Protein AF-A0A662QXD2-F1 (afdb_monomer_lite)

Foldseek 3Di:
DDPPPPPPPDPVVDQPPVSVVVLVVVLVVLLVVLVVVLVVLLVPDDQDDAAWPQLPCPCLQQAQDGDDDDGDPLCVVLVLVVLCVVCVVLSVVLNVLNVVLVVLVVLLVVLVVVLVVLVVLLVVQVVCVVVVHDRPDDNVVSVVSNVVSVVVSVVSVVVSVVSSVVSVVSCVVSVVSSVSSVVSSVVSNVVSVVRNLVSLVSSLVSSCVVLVVQLVVLVVVLVVCVVVVDPCNVSSVSSNVSSVVSNVVSVVVSCVSNPPVVVVVVVVVVLCVDVVSVVCCVVVVVVVVCCVVVVVVVCCCVPVVPLLVLCVVLVVVCAHSPPRHHHDPPDQADPPPRDGQWDQDPPPRDTAGPSDQARPVPRHD

Sequence (365 aa):
MVEKDTYTEISEKRTSKLGYLILAALFVFLFVIGQTVFSDIKEIPDRPDSPSFCLYLEDIESMTYKRSCSFNEMDKKYGLDVIYLNIEHDIDRIIGLNRVINNKEQLVDLNEYKISGLLGEYDVSLQEVIADEEPLLDKSEIKSRIGSLESSNDVLSSEIGQMISERDLLIQKIRPDLDRLEVLYDEARDDYKTQIAYYNVKVFVLKLLFVLPFFGVFLFLYLKYKKKDSPYTIIITSIFFASTILFLQVVLVFLYEILPMEWFAEIFRVLMSVSILKYLVYYGSVVVVIVLLGGIVYYIQKKVYDPKRVAYRYLKDNKCPNCGFNLELAEVYCAKCGRQVKTKCLKCKNLKYVDLAYCPFCGKK

Structure (mmCIF, N/CA/C/O backbone):
data_AF-A0A662QXD2-F1
#
_entry.id   AF-A0A662QXD2-F1
#
loop_
_atom_site.group_PDB
_atom_site.id
_atom_site.type_symbol
_atom_site.label_atom_id
_atom_site.label_alt_id
_atom_site.label_comp_id
_atom_site.label_asym_id
_atom_site.label_entity_id
_atom_site.label_seq_id
_atom_site.pdbx_PDB_ins_code
_atom_site.Cartn_x
_atom_site.Cartn_y
_atom_site.Cartn_z
_atom_site.occupancy
_atom_site.B_iso_or_equiv
_atom_site.auth_seq_id
_atom_site.auth_comp_id
_atom_site.auth_asym_id
_atom_site.auth_atom_id
_atom_site.pdbx_PDB_model_num
ATOM 1 N N . MET A 1 1 ? 59.213 33.667 -41.584 1.00 35.84 1 MET A N 1
ATOM 2 C CA . MET A 1 1 ? 57.877 33.850 -40.988 1.00 35.84 1 MET A CA 1
ATOM 3 C C . MET A 1 1 ? 56.903 33.112 -41.881 1.00 35.84 1 MET A C 1
ATOM 5 O O . MET A 1 1 ? 56.626 33.581 -42.971 1.00 35.84 1 MET A O 1
ATOM 9 N N . VAL A 1 2 ? 56.542 31.890 -41.497 1.00 35.25 2 VAL A N 1
ATOM 10 C CA . VAL A 1 2 ? 55.579 31.059 -42.226 1.00 35.25 2 VAL A CA 1
ATOM 11 C C . VAL A 1 2 ? 54.446 30.832 -41.247 1.00 35.25 2 VAL A C 1
ATOM 13 O O . VAL A 1 2 ? 54.612 30.139 -40.242 1.00 35.25 2 VAL A O 1
ATOM 16 N N . GLU A 1 3 ? 53.356 31.537 -41.506 1.00 42.38 3 GLU A N 1
ATOM 17 C CA . GLU A 1 3 ? 52.071 31.401 -40.845 1.00 42.38 3 GLU A CA 1
ATOM 18 C C . GLU A 1 3 ? 51.625 29.946 -41.022 1.00 42.38 3 GLU A C 1
ATOM 20 O O . GLU A 1 3 ? 51.393 29.471 -42.132 1.00 42.38 3 GLU A O 1
ATOM 25 N N . LYS A 1 4 ? 51.663 29.173 -39.932 1.00 37.72 4 LYS A N 1
ATOM 26 C CA . LYS A 1 4 ? 51.124 27.817 -39.923 1.00 37.72 4 LYS A CA 1
ATOM 27 C C . LYS A 1 4 ? 49.634 27.950 -39.690 1.00 37.72 4 LYS A C 1
ATOM 29 O O . LYS A 1 4 ? 49.210 28.106 -38.547 1.00 37.72 4 LYS A O 1
ATOM 34 N N . ASP A 1 5 ? 48.893 27.860 -40.785 1.00 37.88 5 ASP A N 1
ATOM 35 C CA . ASP A 1 5 ? 47.457 27.631 -40.809 1.00 37.88 5 ASP A CA 1
ATOM 36 C C . ASP A 1 5 ? 47.087 26.548 -39.791 1.00 37.88 5 ASP A C 1
ATOM 38 O O . ASP A 1 5 ? 47.361 25.352 -39.953 1.00 37.88 5 ASP A O 1
ATOM 42 N N . THR A 1 6 ? 46.477 26.983 -38.695 1.00 34.31 6 THR A N 1
ATOM 43 C CA . THR A 1 6 ? 45.745 26.135 -37.769 1.00 34.31 6 THR A CA 1
ATOM 44 C C . THR A 1 6 ? 44.494 25.662 -38.494 1.00 34.31 6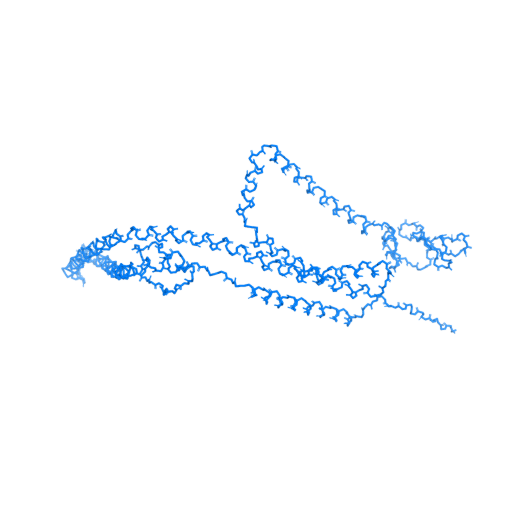 THR A C 1
ATOM 46 O O . THR A 1 6 ? 43.423 26.256 -38.386 1.00 34.31 6 THR A O 1
ATOM 49 N N . TYR A 1 7 ? 44.629 24.561 -39.234 1.00 38.22 7 TYR A N 1
ATOM 50 C CA . TYR A 1 7 ? 43.500 23.747 -39.662 1.00 38.22 7 TYR A CA 1
ATOM 51 C C . TYR A 1 7 ? 42.756 23.293 -38.405 1.00 38.22 7 TYR A C 1
ATOM 53 O O . TYR A 1 7 ? 43.076 22.289 -37.768 1.00 38.22 7 TYR A O 1
ATOM 61 N N . THR A 1 8 ? 41.769 24.089 -38.015 1.00 36.09 8 THR A N 1
ATOM 62 C CA . THR A 1 8 ? 40.698 23.682 -37.127 1.00 36.09 8 THR A CA 1
ATOM 63 C C . THR A 1 8 ? 39.887 22.662 -37.913 1.00 36.09 8 THR A C 1
ATOM 65 O O . THR A 1 8 ? 38.920 22.992 -38.591 1.00 36.09 8 THR A O 1
ATOM 68 N N . GLU A 1 9 ? 40.319 21.398 -37.870 1.00 38.44 9 GLU A N 1
ATOM 69 C CA . GLU A 1 9 ? 39.455 20.264 -38.187 1.00 38.44 9 GLU A CA 1
ATOM 70 C C . GLU A 1 9 ? 38.277 20.313 -37.213 1.00 38.44 9 GLU A C 1
ATOM 72 O O . GLU A 1 9 ? 38.320 19.809 -36.090 1.00 38.44 9 GLU A O 1
ATOM 77 N N . ILE A 1 10 ? 37.270 21.066 -37.641 1.00 40.44 10 ILE A N 1
ATOM 78 C CA . ILE A 1 10 ? 35.848 20.861 -37.464 1.00 40.44 10 ILE A CA 1
ATOM 79 C C . ILE A 1 10 ? 35.553 20.001 -36.232 1.00 40.44 10 ILE A C 1
ATOM 81 O O . ILE A 1 10 ? 35.418 18.776 -36.276 1.00 40.44 10 ILE A O 1
ATOM 85 N N . SER A 1 11 ? 35.378 20.686 -35.105 1.00 39.62 11 SER A N 1
ATOM 86 C CA . SER A 1 11 ? 34.796 20.144 -33.881 1.00 39.62 11 SER A CA 1
ATOM 87 C C . SER A 1 11 ? 33.296 19.814 -34.036 1.00 39.62 11 SER A C 1
ATOM 89 O O . SER A 1 11 ? 32.554 19.852 -33.057 1.00 39.62 11 SER A O 1
ATOM 91 N N . GLU A 1 12 ? 32.843 19.409 -35.234 1.00 44.47 12 GLU A N 1
ATOM 92 C CA . GLU A 1 12 ? 31.441 19.108 -35.595 1.00 44.47 12 GLU A CA 1
ATOM 93 C C . GLU A 1 12 ? 30.810 18.006 -34.740 1.00 44.47 12 GLU A C 1
ATOM 95 O O . GLU A 1 12 ? 29.598 17.822 -34.739 1.00 44.47 12 GLU A O 1
ATOM 100 N N . LYS A 1 13 ? 31.618 17.254 -33.988 1.00 46.88 13 LYS A N 1
ATOM 101 C CA . LYS A 1 13 ? 31.134 16.182 -33.111 1.00 46.88 13 LYS A CA 1
ATOM 102 C C . LYS A 1 13 ? 30.891 16.603 -31.666 1.00 46.88 13 LYS A C 1
ATOM 104 O O . LYS A 1 13 ? 30.445 15.767 -30.880 1.00 46.88 13 LYS A O 1
ATOM 109 N N . ARG A 1 14 ? 31.177 17.850 -31.274 1.00 51.78 14 ARG A N 1
ATOM 110 C CA . ARG A 1 14 ? 30.773 18.351 -29.954 1.00 51.78 14 ARG A CA 1
ATOM 111 C C . ARG A 1 14 ? 29.525 19.200 -30.109 1.00 51.78 14 ARG A C 1
ATOM 113 O O . ARG A 1 14 ? 29.609 20.385 -30.405 1.00 51.78 14 ARG A O 1
ATOM 120 N N . THR A 1 15 ? 28.376 18.585 -29.837 1.00 61.03 15 THR A N 1
ATOM 121 C CA . THR A 1 15 ? 27.142 19.302 -29.510 1.00 61.03 15 THR A CA 1
ATOM 122 C C . THR A 1 15 ? 27.497 20.436 -28.546 1.00 61.03 15 THR A C 1
ATOM 124 O O . THR A 1 15 ? 28.161 20.202 -27.529 1.00 61.03 15 THR A O 1
ATOM 127 N N . SER A 1 16 ? 27.144 21.674 -28.893 1.00 78.31 16 SER A N 1
ATOM 128 C CA . SER A 1 16 ? 27.436 22.829 -28.044 1.00 78.31 16 SER A CA 1
ATOM 129 C C . SER A 1 16 ? 26.792 22.636 -26.664 1.00 78.31 16 SER A C 1
ATOM 131 O O . SER A 1 16 ? 25.814 21.897 -26.527 1.00 78.31 16 SER A O 1
ATOM 133 N N . LYS A 1 17 ? 27.311 23.298 -25.618 1.00 79.19 17 LYS A N 1
ATOM 134 C CA . LYS A 1 17 ? 26.682 23.258 -24.280 1.00 79.19 17 LYS A CA 1
ATOM 135 C C . LYS A 1 17 ? 25.188 23.619 -24.354 1.00 79.19 17 LYS A C 1
ATOM 137 O O . LYS A 1 17 ? 24.372 22.997 -23.685 1.00 79.19 17 LYS A O 1
ATOM 142 N N . LEU A 1 18 ? 24.845 24.557 -25.239 1.00 80.38 18 LEU A N 1
ATOM 143 C CA . LEU A 1 18 ? 23.474 24.954 -25.549 1.00 80.38 18 LEU A CA 1
ATOM 144 C C . LEU A 1 18 ? 22.658 23.811 -26.182 1.00 80.38 18 LEU A C 1
ATOM 146 O O . LEU A 1 18 ? 21.525 23.578 -25.779 1.00 80.38 18 LEU A O 1
ATOM 150 N N . GLY A 1 19 ? 23.239 23.037 -27.103 1.00 77.88 19 GLY A N 1
ATOM 151 C CA . GLY A 1 19 ? 22.584 21.862 -27.684 1.00 77.88 19 GLY A CA 1
ATOM 152 C C . GLY A 1 19 ? 22.279 20.759 -26.662 1.00 77.88 19 GLY A C 1
ATOM 153 O O . GLY A 1 19 ? 21.208 20.161 -26.718 1.00 77.88 19 GLY A O 1
ATOM 154 N N . TYR A 1 20 ? 23.165 20.524 -25.687 1.00 78.81 20 TYR A N 1
ATOM 155 C CA . TYR A 1 20 ? 22.873 19.599 -24.582 1.00 78.81 20 TYR A CA 1
ATOM 156 C C . TYR A 1 20 ? 21.746 20.105 -23.672 1.00 78.81 20 TYR A C 1
ATOM 158 O O . TYR A 1 20 ? 20.905 19.306 -23.266 1.00 78.81 20 TYR A O 1
ATOM 166 N N . LEU A 1 21 ? 21.694 21.412 -23.387 1.00 83.81 21 LEU A N 1
ATOM 167 C CA . LEU A 1 21 ? 20.604 22.011 -22.609 1.00 83.81 21 LEU A CA 1
ATOM 168 C C . LEU A 1 21 ? 19.252 21.871 -23.318 1.00 83.81 21 LEU A C 1
ATOM 170 O O . LEU A 1 21 ? 18.276 21.477 -22.687 1.00 83.81 21 LEU A O 1
ATOM 174 N N . ILE A 1 22 ? 19.200 22.121 -24.629 1.00 84.62 22 ILE A N 1
ATOM 175 C CA . ILE A 1 22 ? 17.969 21.964 -25.419 1.00 84.62 22 ILE A CA 1
ATOM 176 C C . ILE A 1 22 ? 17.520 20.495 -25.451 1.00 84.62 22 ILE A C 1
ATOM 178 O O . ILE A 1 22 ? 16.336 20.215 -25.278 1.00 84.62 22 ILE A O 1
ATOM 182 N N . LEU A 1 23 ? 18.445 19.542 -25.616 1.00 82.19 23 LEU A N 1
ATOM 183 C CA . LEU A 1 23 ? 18.117 18.110 -25.574 1.00 82.19 23 LEU A CA 1
ATOM 184 C C . LEU A 1 23 ? 17.601 17.669 -24.197 1.00 82.19 23 LEU A C 1
ATOM 186 O O . LEU A 1 23 ? 16.672 16.866 -24.128 1.00 82.19 23 LEU A O 1
ATOM 190 N N . ALA A 1 24 ? 18.173 18.198 -23.113 1.00 82.69 24 ALA A N 1
ATOM 191 C CA . ALA A 1 24 ? 17.690 17.938 -21.761 1.00 82.69 24 ALA A CA 1
ATOM 192 C C . ALA A 1 24 ? 16.289 18.534 -21.537 1.00 82.69 24 ALA A C 1
ATOM 194 O O . ALA A 1 24 ? 15.417 17.850 -21.010 1.00 82.69 24 ALA A O 1
ATOM 195 N N . ALA A 1 25 ? 16.042 19.764 -21.999 1.00 87.25 25 ALA A N 1
ATOM 196 C CA . ALA A 1 25 ? 14.723 20.391 -21.926 1.00 87.25 25 ALA A CA 1
ATOM 197 C C . ALA A 1 25 ? 13.668 19.600 -22.718 1.00 87.25 25 ALA A C 1
ATOM 199 O O . ALA A 1 25 ? 12.580 19.351 -22.205 1.00 87.25 25 ALA A O 1
ATOM 200 N N . LEU A 1 26 ? 14.007 19.129 -23.925 1.00 85.94 26 LEU A N 1
ATOM 201 C CA . LEU A 1 26 ? 13.136 18.266 -24.729 1.00 85.94 26 LEU A CA 1
ATOM 202 C C . LEU A 1 26 ? 12.819 16.948 -24.008 1.00 85.94 26 LEU A C 1
ATOM 204 O O . LEU A 1 26 ? 11.671 16.511 -24.009 1.00 85.94 26 LEU A O 1
ATOM 208 N N . PHE A 1 27 ? 13.819 16.324 -23.380 1.00 83.94 27 PHE A N 1
ATOM 209 C CA . PHE A 1 27 ? 13.624 15.111 -22.586 1.00 83.94 27 PHE A CA 1
ATOM 210 C C . PHE A 1 27 ? 12.642 15.345 -21.431 1.00 83.94 27 PHE A C 1
ATOM 212 O O . PHE A 1 27 ? 11.687 14.585 -21.283 1.00 83.94 27 PHE A O 1
ATOM 219 N N . VAL A 1 28 ? 12.845 16.409 -20.645 1.00 85.56 28 VAL A N 1
ATOM 220 C CA . VAL A 1 28 ? 11.967 16.756 -19.515 1.00 85.56 28 VAL A CA 1
ATOM 221 C C . VAL A 1 28 ? 10.550 17.044 -20.001 1.00 85.56 28 VAL A C 1
ATOM 223 O O . VAL A 1 28 ? 9.595 16.532 -19.429 1.00 85.56 28 VAL A O 1
ATOM 226 N N . PHE A 1 29 ? 10.408 17.801 -21.087 1.00 89.31 29 PHE A N 1
ATOM 227 C CA . PHE A 1 29 ? 9.113 18.119 -21.678 1.00 89.31 29 PHE A CA 1
ATOM 228 C C . PHE A 1 29 ? 8.345 16.862 -22.114 1.00 89.31 29 PHE A C 1
ATOM 230 O O . PHE A 1 29 ? 7.190 16.685 -21.733 1.00 89.31 29 PHE A O 1
ATOM 237 N N . LEU A 1 30 ? 8.997 15.953 -22.852 1.00 85.12 30 LEU A N 1
ATOM 238 C CA . LEU A 1 30 ? 8.395 14.680 -23.265 1.00 85.12 30 LEU A CA 1
ATOM 239 C C . LEU A 1 30 ? 8.019 13.807 -22.065 1.00 85.12 30 LEU A C 1
ATOM 241 O O . LEU A 1 30 ? 6.987 13.141 -22.089 1.00 85.12 30 LEU A O 1
ATOM 245 N N . PHE A 1 31 ? 8.844 13.816 -21.017 1.00 84.56 31 PHE A N 1
ATOM 246 C CA . PHE A 1 31 ? 8.567 13.068 -19.799 1.00 84.56 31 PHE A CA 1
ATOM 247 C C . PHE A 1 31 ? 7.337 13.612 -19.062 1.00 84.56 31 PHE A C 1
ATOM 249 O O . PHE A 1 31 ? 6.447 12.832 -18.732 1.00 84.56 31 PHE A O 1
ATOM 256 N N . VAL A 1 32 ? 7.256 14.932 -18.853 1.00 87.69 32 VAL A N 1
ATOM 257 C CA . VAL A 1 32 ? 6.129 15.590 -18.166 1.00 87.69 32 VAL A CA 1
ATOM 258 C C . VAL A 1 32 ? 4.822 15.366 -18.920 1.00 87.69 32 VAL A C 1
ATOM 260 O O . VAL A 1 32 ? 3.853 14.918 -18.317 1.00 87.69 32 VAL A O 1
ATOM 263 N N . ILE A 1 33 ? 4.808 15.584 -20.240 1.00 89.75 33 ILE A N 1
ATOM 264 C CA . ILE A 1 33 ? 3.617 15.319 -21.062 1.00 89.75 33 ILE A CA 1
ATOM 265 C C . ILE A 1 33 ? 3.223 13.845 -20.992 1.00 89.75 33 ILE A C 1
ATOM 267 O O . ILE A 1 33 ? 2.041 13.535 -20.869 1.00 89.75 33 ILE A O 1
ATOM 271 N N . GLY A 1 34 ? 4.202 12.936 -21.030 1.00 87.25 34 GLY A N 1
ATOM 272 C CA . GLY A 1 34 ? 3.951 11.508 -20.857 1.00 87.25 34 GLY A CA 1
ATOM 273 C C . GLY A 1 34 ? 3.233 11.196 -19.541 1.00 87.25 34 GLY A C 1
ATOM 274 O O . GLY A 1 34 ? 2.280 10.422 -19.546 1.00 87.25 34 GLY A O 1
ATOM 275 N N . GLN A 1 35 ? 3.630 11.836 -18.434 1.00 89.00 35 GLN A N 1
ATOM 276 C CA . GLN A 1 35 ? 2.950 11.659 -17.145 1.00 89.00 35 GLN A CA 1
ATOM 277 C C . GLN A 1 35 ? 1.516 12.191 -17.162 1.00 89.00 35 GLN A C 1
ATOM 279 O O . GLN A 1 35 ? 0.622 11.500 -16.680 1.00 89.00 35 GLN A O 1
ATOM 284 N N . THR A 1 36 ? 1.286 13.379 -17.729 1.00 91.00 36 THR A N 1
ATOM 285 C CA . THR A 1 36 ? -0.062 13.960 -17.834 1.00 91.00 36 THR A CA 1
ATOM 286 C C . THR A 1 36 ? -0.988 13.032 -18.612 1.00 91.00 36 THR A C 1
ATOM 288 O O . THR A 1 36 ? -2.020 12.625 -18.093 1.00 91.00 36 THR A O 1
ATOM 291 N N . VAL A 1 37 ? -0.554 12.567 -19.788 1.00 90.25 37 VAL A N 1
ATOM 292 C CA . VAL A 1 37 ? -1.344 11.637 -20.607 1.00 90.25 37 VAL A CA 1
ATOM 293 C C . VAL A 1 37 ? -1.635 10.330 -19.863 1.00 90.25 37 VAL A C 1
ATOM 295 O O . VAL A 1 37 ? -2.719 9.773 -19.994 1.00 90.25 37 VAL A O 1
ATOM 298 N N . PHE A 1 38 ? -0.701 9.815 -19.057 1.00 90.50 38 PHE A N 1
ATOM 299 C CA . PHE A 1 38 ? -0.957 8.608 -18.261 1.00 90.50 38 PHE A CA 1
ATOM 300 C C . PHE A 1 38 ? -1.946 8.821 -17.117 1.00 90.50 38 PHE A C 1
ATOM 302 O O . PHE A 1 38 ? -2.606 7.850 -16.732 1.00 90.50 38 PHE A O 1
ATOM 309 N N . SER A 1 39 ? -2.024 10.037 -16.572 1.00 89.69 39 SER A N 1
ATOM 310 C CA . SER A 1 39 ? -3.055 10.418 -15.607 1.00 89.69 39 SER A CA 1
ATOM 311 C C . SER A 1 39 ? -4.416 10.435 -16.291 1.00 89.69 39 SER A C 1
ATOM 313 O O . SER A 1 39 ? -5.315 9.724 -15.856 1.00 89.69 39 SER A O 1
ATOM 315 N N . ASP A 1 40 ? -4.516 11.115 -17.433 1.00 90.56 40 ASP A N 1
ATOM 316 C CA . ASP A 1 40 ? -5.763 11.227 -18.194 1.00 90.56 40 ASP A CA 1
ATOM 317 C C . ASP A 1 40 ? -6.264 9.844 -18.645 1.00 90.56 40 ASP A C 1
ATOM 319 O O . ASP A 1 40 ? -7.435 9.510 -18.505 1.00 90.56 40 ASP A O 1
ATOM 323 N N . ILE A 1 41 ? -5.360 8.971 -19.111 1.00 90.12 41 ILE A N 1
ATOM 324 C CA . ILE A 1 41 ? -5.697 7.594 -19.508 1.00 90.12 41 ILE A CA 1
ATOM 325 C C . ILE A 1 41 ? -6.259 6.775 -18.336 1.00 90.12 41 ILE A C 1
ATOM 327 O O . ILE A 1 41 ? -7.076 5.877 -18.552 1.00 90.12 41 ILE A O 1
ATOM 331 N N . LYS A 1 42 ? -5.820 7.048 -17.101 1.00 88.31 42 LYS A N 1
ATOM 332 C CA . LYS A 1 42 ? -6.312 6.351 -15.905 1.00 88.31 42 LYS A CA 1
ATOM 333 C C . LYS A 1 42 ? -7.763 6.730 -15.586 1.00 88.31 42 LYS A C 1
ATOM 335 O O . LYS A 1 42 ? -8.472 5.907 -15.017 1.00 88.31 42 LYS A O 1
ATOM 340 N N . GLU A 1 43 ? -8.194 7.924 -15.974 1.00 90.25 43 GLU A N 1
ATOM 341 C CA . GLU A 1 43 ? -9.550 8.431 -15.736 1.00 90.25 43 GLU A CA 1
ATOM 342 C C . GLU A 1 43 ? -10.567 7.981 -16.798 1.00 90.25 43 GLU A C 1
ATOM 344 O O . GLU A 1 43 ? -11.762 8.138 -16.589 1.00 90.25 43 GLU A O 1
ATOM 349 N N . ILE A 1 44 ? -10.123 7.403 -17.923 1.00 89.75 44 ILE A N 1
ATOM 350 C CA . ILE A 1 44 ? -11.022 6.967 -19.007 1.00 89.75 44 ILE A CA 1
ATOM 351 C C . ILE A 1 44 ? -11.975 5.838 -18.572 1.00 89.75 44 ILE A C 1
ATOM 353 O O . ILE A 1 44 ? -13.175 5.966 -18.806 1.00 89.75 44 ILE A O 1
ATOM 357 N N . PRO A 1 45 ? -11.499 4.697 -18.033 1.00 89.62 45 PRO A N 1
ATOM 358 C CA . PRO A 1 45 ? -12.404 3.698 -17.482 1.00 89.62 45 PRO A CA 1
ATOM 359 C C . PRO A 1 45 ? -12.916 4.138 -16.108 1.00 89.62 45 PRO A C 1
ATOM 361 O O . PRO A 1 45 ? -12.138 4.622 -15.286 1.00 89.62 45 PRO A O 1
ATOM 364 N N . ASP A 1 46 ? -14.191 3.873 -15.828 1.00 90.44 46 ASP A N 1
ATOM 365 C CA . ASP A 1 46 ? -14.747 4.075 -14.492 1.00 90.44 46 ASP A CA 1
ATOM 366 C C . ASP A 1 46 ? -14.021 3.180 -13.484 1.00 90.44 46 ASP A C 1
ATOM 368 O O . ASP A 1 46 ? -13.834 1.972 -13.692 1.00 90.44 46 ASP A O 1
ATOM 372 N N . ARG A 1 47 ? -13.569 3.794 -12.392 1.00 89.69 47 ARG A N 1
ATOM 373 C CA . ARG A 1 47 ? -12.938 3.075 -11.291 1.00 89.69 47 ARG A CA 1
ATOM 374 C C . ARG A 1 47 ? -14.037 2.420 -10.448 1.00 89.69 47 ARG A C 1
ATOM 376 O O . ARG A 1 47 ? -14.965 3.124 -10.069 1.00 89.69 47 ARG A O 1
ATOM 383 N N . PRO A 1 48 ? -13.932 1.121 -10.113 1.00 91.38 48 PRO A N 1
ATOM 384 C CA . PRO A 1 48 ? -14.900 0.492 -9.223 1.00 91.38 48 PRO A CA 1
ATOM 385 C C . PRO A 1 48 ? -14.826 1.120 -7.828 1.00 91.38 48 PRO A C 1
ATOM 387 O O . PRO A 1 48 ? -13.729 1.388 -7.321 1.00 91.38 48 PRO A O 1
ATOM 390 N N . ASP A 1 49 ? -15.984 1.319 -7.207 1.00 91.50 49 ASP A N 1
ATOM 391 C CA . ASP A 1 49 ? -16.085 1.806 -5.836 1.00 91.50 49 ASP A CA 1
ATOM 392 C C . ASP A 1 49 ? -15.759 0.687 -4.840 1.00 91.50 49 ASP A C 1
ATOM 394 O O . ASP A 1 49 ? -16.155 -0.466 -5.013 1.00 91.50 49 ASP A O 1
ATOM 398 N N . SER A 1 50 ? -15.018 1.013 -3.782 1.00 92.56 50 SER A N 1
ATOM 399 C CA . SER A 1 50 ? -14.775 0.084 -2.673 1.00 92.56 50 SER A CA 1
ATOM 400 C C . SER A 1 50 ? -15.981 0.041 -1.735 1.00 92.56 50 SER A C 1
ATOM 402 O O . SER A 1 50 ? -16.582 1.096 -1.542 1.00 92.56 50 SER A O 1
ATOM 404 N N . PRO A 1 51 ? -16.274 -1.084 -1.058 1.00 93.31 51 PRO A N 1
ATOM 405 C CA . PRO A 1 51 ? -17.292 -1.123 -0.007 1.00 93.31 51 PRO A CA 1
ATOM 406 C C . PRO A 1 51 ? -17.102 -0.001 1.020 1.00 93.31 51 PRO A C 1
ATOM 408 O O . PRO A 1 51 ? -15.967 0.381 1.341 1.00 93.31 51 PRO A O 1
ATOM 411 N N . SER A 1 52 ? -18.203 0.550 1.527 1.00 94.12 52 SER A N 1
ATOM 412 C CA . SER A 1 52 ? -18.141 1.680 2.455 1.00 94.12 52 SER A CA 1
ATOM 413 C C . SER A 1 52 ? -17.491 1.291 3.775 1.00 94.12 52 SER A C 1
ATOM 415 O O . SER A 1 52 ? -17.988 0.446 4.510 1.00 94.12 52 SER A O 1
ATOM 417 N N . PHE A 1 53 ? -16.419 1.990 4.151 1.00 90.31 53 PHE A N 1
ATOM 418 C CA . PHE A 1 53 ? -15.649 1.685 5.364 1.00 90.31 53 PHE A CA 1
ATOM 419 C C . PHE A 1 53 ? -16.451 1.802 6.673 1.00 90.31 53 PHE A C 1
ATOM 421 O O . PHE A 1 53 ? -16.070 1.251 7.703 1.00 90.31 53 PHE A O 1
ATOM 428 N N . CYS A 1 54 ? -17.563 2.534 6.661 1.00 89.25 54 CYS A N 1
ATOM 429 C CA . CYS A 1 54 ? -18.429 2.665 7.827 1.00 89.25 54 CYS A CA 1
ATOM 430 C C . CYS A 1 54 ? -19.215 1.377 8.159 1.00 89.25 54 CYS A C 1
ATOM 432 O O . CYS A 1 54 ? -19.682 1.242 9.287 1.00 89.25 54 CYS A O 1
ATOM 434 N N . LEU A 1 55 ? -19.324 0.444 7.204 1.00 90.31 55 LEU A N 1
ATOM 435 C CA . LEU A 1 55 ? -19.945 -0.875 7.371 1.00 90.31 55 LEU A CA 1
ATOM 436 C C . LEU A 1 55 ? -19.036 -1.866 8.104 1.00 90.31 55 LEU A C 1
ATOM 438 O O . LEU A 1 55 ? -19.495 -2.906 8.562 1.00 90.31 55 LEU A O 1
ATOM 442 N N . TYR A 1 56 ? -17.748 -1.541 8.223 1.00 86.56 56 TYR A N 1
ATOM 443 C CA . TYR A 1 56 ? -16.792 -2.342 8.965 1.00 86.56 56 TYR A CA 1
ATOM 444 C C . TYR A 1 56 ? -16.918 -2.037 10.465 1.00 86.56 56 TYR A C 1
ATOM 446 O O . TYR A 1 56 ? -16.395 -1.027 10.954 1.00 86.56 56 TYR A O 1
ATOM 454 N N . LEU A 1 57 ? -17.668 -2.896 11.161 1.00 86.88 57 LEU A N 1
ATOM 455 C CA . LEU A 1 57 ? -18.045 -2.789 12.576 1.00 86.88 57 LEU A CA 1
ATOM 456 C C . LEU A 1 57 ? -17.232 -3.743 13.465 1.00 86.88 57 LEU A C 1
ATOM 458 O O . LEU A 1 57 ? -17.783 -4.448 14.307 1.00 86.88 57 LEU A O 1
ATOM 462 N N . GLU A 1 58 ? -15.915 -3.772 13.272 1.00 80.50 58 GLU A N 1
ATOM 463 C CA . GLU A 1 58 ? -15.026 -4.509 14.170 1.00 80.50 58 GLU A CA 1
ATOM 464 C C . GLU A 1 58 ? -15.059 -3.858 15.565 1.00 80.50 58 GLU A C 1
ATOM 466 O O . GLU A 1 58 ? -14.942 -2.636 15.686 1.00 80.50 58 GLU A O 1
ATOM 471 N N . ASP A 1 59 ? -15.251 -4.678 16.600 1.00 86.94 59 ASP A N 1
ATOM 472 C CA . ASP A 1 59 ? -15.280 -4.269 18.011 1.00 86.94 59 ASP A CA 1
ATOM 473 C C . ASP A 1 59 ? -16.405 -3.277 18.389 1.00 86.94 59 ASP A C 1
ATOM 475 O O . ASP A 1 59 ? -16.195 -2.196 18.945 1.00 86.94 59 ASP A O 1
ATOM 479 N N . ILE A 1 60 ? -17.653 -3.662 18.106 1.00 90.38 60 ILE A N 1
ATOM 480 C CA . ILE A 1 60 ? -18.839 -2.889 18.515 1.00 90.38 60 ILE A CA 1
ATOM 481 C C . ILE A 1 60 ? -18.952 -2.713 20.044 1.00 90.38 60 ILE A C 1
ATOM 483 O O . ILE A 1 60 ? -19.577 -1.763 20.518 1.00 90.38 60 ILE A O 1
ATOM 487 N N . GLU A 1 61 ? -18.327 -3.603 20.819 1.00 89.25 61 GLU A N 1
ATOM 488 C CA . GLU A 1 61 ? -18.376 -3.632 22.285 1.00 89.25 61 GLU A CA 1
ATOM 489 C C . GLU A 1 61 ? -17.690 -2.418 22.920 1.00 89.25 61 GLU A C 1
ATOM 491 O O . GLU A 1 61 ? -18.174 -1.914 23.934 1.00 89.25 61 GLU A O 1
ATOM 496 N N . SER A 1 62 ? -16.624 -1.904 22.300 1.00 89.50 62 SER A N 1
ATOM 497 C CA . SER A 1 62 ? -15.863 -0.745 22.791 1.00 89.50 62 SER A CA 1
ATOM 498 C C . SER A 1 62 ? -16.173 0.563 22.045 1.00 89.50 62 SER A C 1
ATOM 500 O O . SER A 1 62 ? -15.683 1.641 22.401 1.00 89.50 62 SER A O 1
ATOM 502 N N . MET A 1 63 ? -17.003 0.504 21.000 1.00 90.25 63 MET A N 1
ATOM 503 C CA . MET A 1 63 ? -17.223 1.626 20.092 1.00 90.25 63 MET A CA 1
ATOM 504 C C . MET A 1 63 ? -17.959 2.793 20.775 1.00 90.25 63 MET A C 1
ATOM 506 O O . MET A 1 63 ? -19.071 2.645 21.279 1.00 90.25 63 MET A O 1
ATOM 510 N N . THR A 1 64 ? -17.362 3.991 20.753 1.00 90.94 64 THR A N 1
ATOM 511 C CA . THR A 1 64 ? -17.923 5.221 21.363 1.00 90.94 64 THR A CA 1
ATOM 512 C C . THR A 1 64 ? -18.354 6.277 20.348 1.00 90.94 64 THR A C 1
ATOM 514 O O . THR A 1 64 ? -18.997 7.274 20.698 1.00 90.94 64 THR A O 1
ATOM 517 N N . TYR A 1 65 ? -18.054 6.078 19.068 1.00 88.69 65 TYR A N 1
ATOM 518 C CA . TYR A 1 65 ? -18.444 6.987 18.000 1.00 88.69 65 TYR A CA 1
ATOM 519 C C . TYR A 1 65 ? -18.792 6.218 16.730 1.00 88.69 65 TYR A C 1
ATOM 521 O O . TYR A 1 65 ? -18.259 5.146 16.467 1.00 88.69 65 TYR A O 1
ATOM 529 N N . LYS A 1 66 ? -19.673 6.814 15.928 1.00 86.44 66 LYS A N 1
ATOM 530 C CA . LYS A 1 66 ? -20.101 6.294 14.631 1.00 86.44 66 LYS A CA 1
ATOM 531 C C . LYS A 1 66 ? -19.542 7.169 13.521 1.00 86.44 66 LYS A C 1
ATOM 533 O O . LYS A 1 66 ? -19.468 8.392 13.657 1.00 86.44 66 LYS A O 1
ATOM 538 N N . ARG A 1 67 ? -19.161 6.543 12.411 1.00 85.75 67 ARG A N 1
ATOM 539 C CA . ARG A 1 67 ? -18.778 7.243 11.180 1.00 85.75 67 ARG A CA 1
ATOM 540 C C . ARG A 1 67 ? -20.028 7.565 10.364 1.00 85.75 67 ARG A C 1
ATOM 542 O O . ARG A 1 67 ? -20.948 6.758 10.315 1.00 85.75 67 ARG A O 1
ATOM 549 N N . SER A 1 68 ? -20.045 8.722 9.702 1.00 86.62 68 SER A N 1
ATOM 550 C CA . SER A 1 68 ? -21.097 9.018 8.722 1.00 86.62 68 SER A CA 1
ATOM 551 C C . SER A 1 68 ? -21.033 7.998 7.582 1.00 86.62 68 SER A C 1
ATOM 553 O O . SER A 1 68 ? -19.953 7.769 7.030 1.00 86.62 68 SER A O 1
ATOM 555 N N . CYS A 1 69 ? -22.168 7.379 7.259 1.00 87.94 69 CYS A N 1
ATOM 556 C CA . CYS A 1 69 ? -22.280 6.380 6.203 1.00 87.94 69 CYS A CA 1
ATOM 557 C C . CYS A 1 69 ? -22.905 6.974 4.943 1.00 87.94 69 CYS A C 1
ATOM 559 O O . CYS A 1 69 ? -23.950 7.619 5.001 1.00 87.94 69 CYS A O 1
ATOM 561 N N . SER A 1 70 ? -22.297 6.695 3.793 1.00 92.19 70 SER A N 1
ATOM 562 C CA . SER A 1 70 ? -22.877 6.952 2.475 1.00 92.19 70 SER A CA 1
ATOM 563 C C . SER A 1 70 ? -22.736 5.696 1.627 1.00 92.19 70 SER A C 1
ATOM 565 O O . SER A 1 70 ? -21.615 5.326 1.295 1.00 92.19 70 SER A O 1
ATOM 567 N N . PHE A 1 71 ? -23.850 5.053 1.286 1.00 93.69 71 PHE A N 1
ATOM 568 C CA . PHE A 1 71 ? -23.830 3.783 0.562 1.00 93.69 71 PHE A CA 1
ATOM 569 C C . PHE A 1 71 ? -23.615 3.990 -0.937 1.00 93.69 71 PHE A C 1
ATOM 571 O O . PHE A 1 71 ? -24.350 4.751 -1.580 1.00 93.69 71 PHE A O 1
ATOM 578 N N . ASN A 1 72 ? -22.637 3.286 -1.497 1.00 93.88 72 ASN A N 1
ATOM 579 C CA . ASN A 1 72 ? -22.354 3.280 -2.931 1.00 93.88 72 ASN A CA 1
ATOM 580 C C . ASN A 1 72 ? -23.092 2.139 -3.654 1.00 93.88 72 ASN A C 1
ATOM 582 O O . ASN A 1 72 ? -23.914 1.429 -3.071 1.00 93.88 72 ASN A O 1
ATOM 586 N N . GLU A 1 73 ? -22.852 1.987 -4.958 1.00 93.38 73 GLU A N 1
ATOM 587 C CA . GLU A 1 73 ? -23.508 0.941 -5.752 1.00 93.38 73 GLU A CA 1
ATOM 588 C C . GLU A 1 73 ? -23.098 -0.476 -5.333 1.00 93.38 73 GLU A C 1
ATOM 590 O O . GLU A 1 73 ? -23.930 -1.383 -5.382 1.00 93.38 73 GLU A O 1
ATOM 595 N N . MET A 1 74 ? -21.858 -0.672 -4.873 1.00 92.56 74 MET A N 1
ATOM 596 C CA . MET A 1 74 ? -21.397 -1.967 -4.364 1.00 92.56 74 MET A CA 1
ATOM 597 C C . MET A 1 74 ? -22.121 -2.339 -3.072 1.00 92.56 74 MET A C 1
ATOM 599 O O . MET A 1 74 ? -22.604 -3.462 -2.951 1.00 92.56 74 MET A O 1
ATOM 603 N N . ASP A 1 75 ? -22.292 -1.392 -2.150 1.00 94.19 75 ASP A N 1
ATOM 604 C CA . ASP A 1 75 ? -23.023 -1.640 -0.904 1.00 94.19 75 ASP A CA 1
ATOM 605 C C . ASP A 1 75 ? -24.472 -2.068 -1.186 1.00 94.19 75 ASP A C 1
ATOM 607 O O . ASP A 1 75 ? -24.960 -3.044 -0.615 1.00 94.19 75 ASP A O 1
ATOM 611 N N . LYS A 1 76 ? -25.128 -1.393 -2.141 1.00 94.56 76 LYS A N 1
ATOM 612 C CA . LYS A 1 76 ? -26.497 -1.708 -2.582 1.00 94.56 76 LYS A CA 1
ATOM 613 C C . LYS A 1 76 ? -26.591 -3.052 -3.303 1.00 94.56 76 LYS A C 1
ATOM 615 O O . LYS A 1 76 ? -27.569 -3.773 -3.128 1.00 94.56 76 LYS A O 1
ATOM 620 N N . LYS A 1 77 ? -25.586 -3.409 -4.110 1.00 94.88 77 LYS A N 1
ATOM 621 C CA . LYS A 1 77 ? -25.526 -4.691 -4.834 1.00 94.88 77 LYS A CA 1
ATOM 622 C C . LYS A 1 77 ? -25.539 -5.883 -3.873 1.00 94.88 77 LYS A C 1
ATOM 624 O O . LYS A 1 77 ? -26.218 -6.867 -4.152 1.00 94.88 77 LYS A O 1
ATOM 629 N N . TYR A 1 78 ? -24.813 -5.782 -2.761 1.00 95.00 78 TYR A N 1
ATOM 630 C CA . TYR A 1 78 ? -24.738 -6.828 -1.734 1.00 95.00 78 TYR A CA 1
ATOM 631 C C . TYR A 1 78 ? -25.802 -6.678 -0.629 1.00 95.00 78 TYR A C 1
ATOM 633 O O . TYR A 1 78 ? -25.890 -7.526 0.257 1.00 95.00 78 TYR A O 1
ATOM 641 N N . GLY A 1 79 ? -26.638 -5.634 -0.684 1.00 94.56 79 GLY A N 1
ATOM 642 C CA . GLY A 1 79 ? -27.678 -5.359 0.312 1.00 94.56 79 GLY A CA 1
ATOM 643 C C . GLY A 1 79 ? -27.130 -4.977 1.691 1.00 94.56 79 GLY A C 1
ATOM 644 O O . GLY A 1 79 ? -27.816 -5.170 2.698 1.00 94.56 79 GLY A O 1
ATOM 645 N N . LEU A 1 80 ? -25.894 -4.470 1.749 1.00 95.31 80 LEU A N 1
ATOM 646 C CA . LEU A 1 80 ? -25.234 -4.060 2.993 1.00 95.31 80 LEU A CA 1
ATOM 647 C C . LEU A 1 80 ? -25.930 -2.849 3.620 1.00 95.31 80 LEU A C 1
ATOM 649 O O . LEU A 1 80 ? -26.025 -2.747 4.840 1.00 95.31 80 LEU A O 1
ATOM 653 N N . ASP A 1 81 ? -26.447 -1.955 2.778 1.00 95.00 81 ASP A N 1
ATOM 654 C CA . ASP A 1 81 ? -27.215 -0.779 3.177 1.00 95.00 81 ASP A CA 1
ATOM 655 C C . ASP A 1 81 ? -28.479 -1.169 3.948 1.00 95.00 81 ASP A C 1
ATOM 657 O O . ASP A 1 81 ? -28.735 -0.638 5.025 1.00 95.00 81 ASP A O 1
ATOM 661 N N . VAL A 1 82 ? -29.233 -2.148 3.444 1.00 94.94 82 VAL A N 1
ATOM 662 C CA . VAL A 1 82 ? -30.470 -2.614 4.082 1.00 94.94 82 VAL A CA 1
ATOM 663 C C . VAL A 1 82 ? -30.184 -3.224 5.452 1.00 94.94 82 VAL A C 1
ATOM 665 O O . VAL A 1 82 ? -30.880 -2.913 6.417 1.00 94.94 82 VAL A O 1
ATOM 668 N N . ILE A 1 83 ? -29.160 -4.078 5.552 1.00 94.44 83 ILE A N 1
ATOM 669 C CA . ILE A 1 83 ? -28.796 -4.721 6.822 1.00 94.44 83 ILE A CA 1
ATOM 670 C C . ILE A 1 83 ? -28.345 -3.666 7.829 1.00 94.44 83 ILE A C 1
ATOM 672 O O . ILE A 1 83 ? -28.857 -3.640 8.945 1.00 94.44 83 ILE A O 1
ATOM 676 N N . TYR A 1 84 ? -27.451 -2.761 7.423 1.00 94.44 84 TYR A N 1
ATOM 677 C CA . TYR A 1 84 ? -26.950 -1.706 8.296 1.00 94.44 84 TYR A CA 1
ATOM 678 C C . TYR A 1 84 ? -28.069 -0.792 8.800 1.00 94.44 84 TYR A C 1
ATOM 680 O O . TYR A 1 84 ? -28.149 -0.536 9.998 1.00 94.44 84 TYR A O 1
ATOM 688 N N . LEU A 1 85 ? -28.961 -0.337 7.913 1.00 94.19 85 LEU A N 1
ATOM 689 C CA . LEU A 1 85 ? -30.085 0.533 8.276 1.00 94.19 85 LEU A CA 1
ATOM 690 C C . LEU A 1 85 ? -31.054 -0.141 9.261 1.00 94.19 85 LEU A C 1
ATOM 692 O O . LEU A 1 85 ? -31.635 0.540 10.104 1.00 94.19 85 LEU A O 1
ATOM 696 N N . ASN A 1 86 ? -31.207 -1.469 9.203 1.00 94.62 86 ASN A N 1
ATOM 697 C CA . ASN A 1 86 ? -32.056 -2.203 10.146 1.00 94.62 86 ASN A CA 1
ATOM 698 C C . ASN A 1 86 ? -31.486 -2.223 11.571 1.00 94.62 86 ASN A C 1
ATOM 700 O O . ASN A 1 86 ? -32.253 -2.168 12.533 1.00 94.62 86 ASN A O 1
ATOM 704 N N . ILE A 1 87 ? -30.160 -2.293 11.713 1.00 94.75 87 ILE A N 1
ATOM 705 C CA . ILE A 1 87 ? -29.479 -2.342 13.018 1.00 94.75 87 ILE A CA 1
ATOM 706 C C . ILE A 1 87 ? -28.957 -0.978 13.478 1.00 94.75 87 ILE A C 1
ATOM 708 O O . ILE A 1 87 ? -28.487 -0.849 14.606 1.00 94.75 87 ILE A O 1
ATOM 712 N N . GLU A 1 88 ? -29.062 0.053 12.640 1.00 94.06 88 GLU A N 1
ATOM 713 C CA . GLU A 1 88 ? -28.494 1.382 12.868 1.00 94.06 88 GLU A CA 1
ATOM 714 C C . GLU A 1 88 ? -28.904 1.976 14.221 1.00 94.06 88 GLU A C 1
ATOM 716 O O . GLU A 1 88 ? -28.063 2.468 14.974 1.00 94.06 88 GLU A O 1
ATOM 721 N N . HIS A 1 89 ? -30.191 1.883 14.550 1.00 95.00 89 HIS A N 1
ATOM 722 C CA . HIS A 1 89 ? -30.726 2.392 15.808 1.00 95.00 89 HIS A CA 1
ATOM 723 C C . HIS A 1 89 ? -30.161 1.644 17.028 1.00 95.00 89 HIS A C 1
ATOM 725 O O . HIS A 1 89 ? -29.867 2.253 18.058 1.00 95.00 89 HIS A O 1
ATOM 731 N N . ASP A 1 90 ? -30.006 0.323 16.927 1.00 95.00 90 ASP A N 1
ATOM 732 C CA . ASP A 1 90 ? -29.450 -0.491 18.009 1.00 95.00 90 ASP A CA 1
ATOM 733 C C . ASP A 1 90 ? -27.944 -0.212 18.181 1.00 95.00 90 ASP A C 1
ATOM 735 O O . ASP A 1 90 ? -27.477 -0.094 19.315 1.00 95.00 90 ASP A O 1
ATOM 739 N N . ILE A 1 91 ? -27.209 0.014 17.083 1.00 94.06 91 ILE A N 1
ATOM 740 C CA . ILE A 1 91 ? -25.814 0.489 17.107 1.00 94.06 91 ILE A CA 1
ATOM 741 C C . ILE A 1 91 ? -25.719 1.845 17.817 1.00 94.06 91 ILE A C 1
ATOM 743 O O . ILE A 1 91 ? -24.884 2.019 18.705 1.00 94.06 91 ILE A O 1
ATOM 747 N N . ASP A 1 92 ? -26.579 2.805 17.467 1.00 94.69 92 ASP A N 1
ATOM 748 C CA . ASP A 1 92 ? -26.569 4.138 18.078 1.00 94.69 92 ASP A CA 1
ATOM 749 C C . ASP A 1 92 ? -26.841 4.065 19.591 1.00 94.69 92 ASP A C 1
ATOM 751 O O . ASP A 1 92 ? -26.213 4.786 20.376 1.00 94.69 92 ASP A O 1
ATOM 755 N N . ARG A 1 93 ? -27.716 3.146 20.020 1.00 95.75 93 ARG A N 1
ATOM 756 C CA . ARG A 1 93 ? -27.973 2.879 21.440 1.00 95.75 93 ARG A CA 1
ATOM 757 C C . ARG A 1 93 ? -26.767 2.252 22.139 1.00 95.75 93 ARG A C 1
ATOM 759 O O . ARG A 1 93 ? -26.416 2.719 23.220 1.00 95.75 93 ARG A O 1
ATOM 766 N N . ILE A 1 94 ? -26.116 1.256 21.533 1.00 96.00 94 ILE A N 1
ATOM 767 C CA . ILE A 1 94 ? -24.891 0.634 22.071 1.00 96.00 94 ILE A CA 1
ATOM 768 C C . ILE A 1 94 ? -23.794 1.686 22.251 1.00 96.00 94 ILE A C 1
ATOM 770 O O . ILE A 1 94 ? -23.216 1.805 23.329 1.00 96.00 94 ILE A O 1
ATOM 774 N N . ILE A 1 95 ? -23.566 2.518 21.235 1.00 95.56 95 ILE A N 1
ATOM 775 C CA . ILE A 1 95 ? -22.587 3.607 21.291 1.00 95.56 95 ILE A CA 1
ATOM 776 C C . ILE A 1 95 ? -22.943 4.610 22.399 1.00 95.56 95 ILE A C 1
ATOM 778 O O . ILE A 1 95 ? -22.061 5.099 23.110 1.00 95.56 95 ILE A O 1
ATOM 782 N N . GLY A 1 96 ? -24.231 4.928 22.557 1.00 96.12 96 GLY A N 1
ATOM 783 C CA . GLY A 1 96 ? -24.728 5.759 23.650 1.00 96.12 96 GLY A CA 1
ATOM 784 C C . GLY A 1 96 ? -24.407 5.169 25.025 1.00 96.12 96 GLY A C 1
ATOM 785 O O . GLY A 1 96 ? -23.863 5.880 25.871 1.00 96.12 96 GLY A O 1
ATOM 786 N N . LEU A 1 97 ? -24.681 3.875 25.223 1.00 96.69 97 LEU A N 1
ATOM 787 C CA . LEU A 1 97 ? -24.365 3.148 26.456 1.00 96.69 97 LEU A CA 1
ATOM 788 C C . LEU A 1 97 ? -22.859 3.149 26.734 1.00 96.69 97 LEU A C 1
ATOM 790 O O . LEU A 1 97 ? -22.460 3.526 27.831 1.00 96.69 97 LEU A O 1
ATOM 794 N N . ASN A 1 98 ? -22.023 2.847 25.738 1.00 96.62 98 ASN A N 1
ATOM 795 C CA . ASN A 1 98 ? -20.563 2.836 25.885 1.00 96.62 98 ASN A CA 1
ATOM 796 C C . ASN A 1 98 ? -20.008 4.194 26.334 1.00 96.62 98 ASN A C 1
ATOM 798 O O . ASN A 1 98 ? -19.139 4.255 27.198 1.00 96.62 98 ASN A O 1
ATOM 802 N N . ARG A 1 99 ? -20.536 5.314 25.818 1.00 96.50 99 ARG A N 1
ATOM 803 C CA . ARG A 1 99 ? -20.126 6.647 26.299 1.00 96.50 99 ARG A CA 1
ATOM 804 C C . ARG A 1 99 ? -20.477 6.862 27.768 1.00 96.50 99 ARG A C 1
ATOM 806 O O . ARG A 1 99 ? -19.684 7.441 28.503 1.00 96.50 99 ARG A O 1
ATOM 813 N N . VAL A 1 100 ? -21.675 6.451 28.183 1.00 96.50 100 VAL A N 1
ATOM 814 C CA . VAL A 1 100 ? -22.125 6.619 29.571 1.00 96.50 100 VAL A CA 1
ATOM 815 C C . VAL A 1 100 ? -21.325 5.716 30.508 1.00 96.50 100 VAL A C 1
ATOM 817 O O . VAL A 1 100 ? -20.906 6.195 31.560 1.00 96.50 100 VAL A O 1
ATOM 820 N N . ILE A 1 101 ? -21.068 4.467 30.110 1.00 96.56 101 ILE A N 1
ATOM 821 C CA . ILE A 1 101 ? -20.215 3.519 30.838 1.00 96.56 101 ILE A CA 1
ATOM 822 C C . ILE A 1 101 ? -18.822 4.123 31.028 1.00 96.56 101 ILE A C 1
ATOM 824 O O . ILE A 1 101 ? -18.424 4.340 32.167 1.00 96.56 101 ILE A O 1
ATOM 828 N N . ASN A 1 102 ? -18.152 4.536 29.947 1.00 96.12 102 ASN A N 1
ATOM 829 C CA . ASN A 1 102 ? -16.806 5.112 30.025 1.00 96.12 102 ASN A CA 1
ATOM 830 C C . ASN A 1 102 ? -16.752 6.362 30.919 1.00 96.12 102 ASN A C 1
ATOM 832 O O . ASN A 1 102 ? -15.810 6.546 31.686 1.00 96.12 102 ASN A O 1
ATOM 836 N N . ASN A 1 103 ? -17.767 7.231 30.852 1.00 96.31 103 ASN A N 1
ATOM 837 C CA . ASN A 1 103 ? -17.836 8.407 31.721 1.00 96.31 103 ASN A CA 1
ATOM 838 C C . ASN A 1 103 ? -17.995 8.023 33.202 1.00 96.31 103 ASN A C 1
ATOM 840 O O . ASN A 1 103 ? -17.459 8.708 34.070 1.00 96.31 103 ASN A O 1
ATOM 844 N N . LYS A 1 104 ? -18.747 6.959 33.509 1.00 97.19 104 LYS A N 1
ATOM 845 C CA . LYS A 1 104 ? -18.918 6.465 34.883 1.00 97.19 104 LYS A CA 1
ATOM 846 C C . LYS A 1 104 ? -17.665 5.759 35.390 1.00 97.19 104 LYS A C 1
ATOM 848 O O . LYS A 1 104 ? -17.292 5.998 36.531 1.00 97.19 104 LYS A O 1
ATOM 853 N N . GLU A 1 105 ? -16.996 4.973 34.553 1.00 96.06 105 GLU A N 1
ATOM 854 C CA . GLU A 1 105 ? -15.701 4.358 34.874 1.00 96.06 105 GLU A CA 1
ATOM 855 C C . GLU A 1 105 ? -14.663 5.430 35.233 1.00 96.06 105 GLU A C 1
ATOM 857 O O . GLU A 1 105 ? -14.052 5.362 36.293 1.00 96.06 105 GLU A O 1
ATOM 862 N N . GLN A 1 106 ? -14.584 6.519 34.458 1.00 96.62 106 GLN A N 1
ATOM 863 C CA . GLN A 1 106 ? -13.721 7.662 34.791 1.00 96.62 106 GLN A CA 1
ATOM 864 C C . GLN A 1 106 ? -14.049 8.310 36.148 1.00 96.62 106 GLN A C 1
ATOM 866 O O . GLN A 1 106 ? -13.158 8.840 36.817 1.00 96.62 106 GLN A O 1
ATOM 871 N N . LEU A 1 107 ? -15.321 8.312 36.565 1.00 96.50 107 LEU A N 1
ATOM 872 C CA . LEU A 1 107 ? -15.716 8.814 37.885 1.00 96.50 107 LEU A CA 1
ATOM 873 C C . LEU A 1 107 ? -15.302 7.856 39.006 1.00 96.50 107 LEU A C 1
ATOM 875 O O . LEU A 1 107 ? -14.888 8.332 40.064 1.00 96.50 107 LEU A O 1
ATOM 879 N N . VAL A 1 108 ? -15.389 6.542 38.776 1.00 96.62 108 VAL A N 1
ATOM 880 C CA . VAL A 1 108 ? -14.888 5.522 39.709 1.00 96.62 108 VAL A CA 1
ATOM 881 C C . VAL A 1 108 ? -13.380 5.689 39.890 1.00 96.62 108 VAL A C 1
ATOM 883 O O . VAL A 1 108 ? -12.941 5.880 41.024 1.00 96.62 108 VAL A O 1
ATOM 886 N N . ASP A 1 109 ? -12.620 5.770 38.794 1.00 96.75 109 ASP A N 1
ATOM 887 C CA . ASP A 1 109 ? -11.166 5.988 38.817 1.00 96.75 109 ASP A CA 1
ATOM 888 C C . ASP A 1 109 ? -10.792 7.263 39.599 1.00 96.75 109 ASP A C 1
ATOM 890 O O . ASP A 1 109 ? -9.862 7.286 40.411 1.00 96.75 109 ASP A O 1
ATOM 894 N N . LEU A 1 110 ? -11.545 8.351 39.396 1.00 97.06 110 LEU A N 1
ATOM 895 C CA . LEU A 1 110 ? -11.333 9.610 40.112 1.00 97.06 110 LEU A CA 1
ATOM 896 C C . LEU A 1 110 ? -11.620 9.482 41.615 1.00 97.06 110 LEU A C 1
ATOM 898 O O . LEU A 1 110 ? -10.929 10.097 42.434 1.00 97.06 110 LEU A O 1
ATOM 902 N N . ASN A 1 111 ? -12.660 8.741 41.990 1.00 96.88 111 ASN A N 1
ATOM 903 C CA . ASN A 1 111 ? -12.995 8.505 43.389 1.00 96.88 111 ASN A CA 1
ATOM 904 C C . ASN A 1 111 ? -11.950 7.613 44.061 1.00 96.88 111 ASN A C 1
ATOM 906 O O . ASN A 1 111 ? -11.536 7.929 45.174 1.00 96.88 111 ASN A O 1
ATOM 910 N N . GLU A 1 112 ? -11.462 6.574 43.383 1.00 96.19 112 GLU A N 1
ATOM 911 C CA . GLU A 1 112 ? -10.370 5.723 43.872 1.00 96.19 112 GLU A CA 1
ATOM 912 C C . GLU A 1 112 ? -9.087 6.528 44.100 1.00 96.19 112 GLU A C 1
ATOM 914 O O . GLU A 1 112 ? -8.462 6.420 45.158 1.00 96.19 112 GLU A O 1
ATOM 919 N N . TYR A 1 113 ? -8.744 7.423 43.169 1.00 96.81 113 TYR A N 1
ATOM 920 C CA . TYR A 1 113 ? -7.626 8.349 43.344 1.00 96.81 113 TYR A CA 1
ATOM 921 C C . TYR A 1 113 ? -7.791 9.232 44.596 1.00 96.81 113 TYR A C 1
ATOM 923 O O . TYR A 1 113 ? -6.851 9.393 45.379 1.00 96.81 113 TYR A O 1
ATOM 931 N N . LYS A 1 114 ? -8.993 9.779 44.833 1.00 96.69 114 LYS A N 1
ATOM 932 C CA . LYS A 1 114 ? -9.288 10.582 46.037 1.00 96.69 114 LYS A CA 1
ATOM 933 C C . LYS A 1 114 ? -9.222 9.754 47.317 1.00 96.69 114 LYS A C 1
ATOM 935 O O . LYS A 1 114 ? -8.677 10.239 48.304 1.00 96.69 114 LYS A O 1
ATOM 940 N N . ILE A 1 115 ? -9.755 8.530 47.308 1.00 95.62 115 ILE A N 1
ATOM 941 C CA . ILE A 1 115 ? -9.682 7.604 48.445 1.00 95.62 115 ILE A CA 1
ATOM 942 C C . ILE A 1 115 ? -8.217 7.325 48.782 1.00 95.62 115 ILE A C 1
ATOM 944 O O . ILE A 1 115 ? -7.830 7.454 49.940 1.00 95.62 115 ILE A O 1
ATOM 948 N N . SER A 1 116 ? -7.381 7.034 47.781 1.00 95.75 116 SER A N 1
ATOM 949 C CA . SER A 1 116 ? -5.947 6.817 47.993 1.00 95.75 116 SER A CA 1
ATOM 950 C C . SER A 1 116 ? -5.255 8.035 48.614 1.00 95.75 116 SER A C 1
ATOM 952 O O . SER A 1 116 ? -4.382 7.862 49.464 1.00 95.75 116 SER A O 1
ATOM 954 N N . GLY A 1 117 ? -5.634 9.255 48.219 1.00 94.50 117 GLY A N 1
ATOM 955 C CA . GLY A 1 117 ? -5.128 10.485 48.837 1.00 94.50 117 GLY A CA 1
ATOM 956 C C . GLY A 1 117 ? -5.562 10.634 50.299 1.00 94.50 117 GLY A C 1
ATOM 957 O O . GLY A 1 117 ? -4.728 10.867 51.172 1.00 94.50 117 GLY A O 1
ATOM 958 N N . LEU A 1 118 ? -6.852 10.422 50.577 1.00 94.44 118 LEU A N 1
ATOM 959 C CA . LEU A 1 118 ? -7.423 10.491 51.927 1.00 94.44 118 LEU A CA 1
ATOM 960 C C . LEU A 1 118 ? -6.847 9.425 52.870 1.00 94.44 118 LEU A C 1
ATOM 962 O O . LEU A 1 118 ? -6.670 9.698 54.054 1.00 94.44 118 LEU A O 1
ATOM 966 N N . LEU A 1 119 ? -6.526 8.230 52.366 1.00 93.44 119 LEU A N 1
ATOM 967 C CA . LEU A 1 119 ? -5.838 7.194 53.142 1.00 93.44 119 LEU A CA 1
ATOM 968 C C . LEU A 1 119 ? -4.436 7.651 53.567 1.00 93.44 119 LEU A C 1
ATOM 970 O O . LEU A 1 119 ? -4.061 7.459 54.719 1.00 93.44 119 LEU A O 1
ATOM 974 N N . GLY A 1 120 ? -3.701 8.328 52.681 1.00 92.50 120 GLY A N 1
ATOM 975 C CA . GLY A 1 120 ? -2.409 8.925 53.027 1.00 92.50 120 GLY A CA 1
ATOM 976 C C . GLY A 1 120 ? -2.524 10.002 54.112 1.00 92.50 120 GLY A C 1
ATOM 977 O O . GLY A 1 120 ? -1.753 9.995 55.070 1.00 92.50 120 GLY A O 1
ATOM 978 N N . GLU A 1 121 ? -3.510 10.898 54.005 1.00 91.62 121 GLU A N 1
ATOM 979 C CA . GLU A 1 121 ? -3.802 11.912 55.035 1.00 91.62 121 GLU A CA 1
ATOM 980 C C . GLU A 1 121 ? -4.193 11.274 56.379 1.00 91.62 121 GLU A C 1
ATOM 982 O O . GLU A 1 121 ? -3.736 11.702 57.444 1.00 91.62 121 GLU A O 1
ATOM 987 N N . TYR A 1 122 ? -5.001 10.211 56.333 1.00 90.88 122 TYR A N 1
ATOM 988 C CA . TYR A 1 122 ? -5.389 9.442 57.510 1.00 90.88 122 TYR A CA 1
ATOM 989 C C . TYR A 1 122 ? -4.171 8.811 58.198 1.00 90.88 122 TYR A C 1
ATOM 991 O O . TYR A 1 122 ? -4.020 8.953 59.414 1.00 90.88 122 TYR A O 1
ATOM 999 N N . ASP A 1 123 ? -3.278 8.176 57.439 1.00 91.50 123 ASP A N 1
ATOM 1000 C CA . ASP A 1 123 ? -2.073 7.534 57.969 1.00 91.50 123 ASP A CA 1
ATOM 1001 C C . ASP A 1 123 ? -1.116 8.543 58.618 1.00 91.50 123 ASP A C 1
ATOM 1003 O O . ASP A 1 123 ? -0.583 8.275 59.698 1.00 91.50 123 ASP A O 1
ATOM 1007 N N . VAL A 1 124 ? -0.945 9.729 58.025 1.00 90.62 124 VAL A N 1
ATOM 1008 C CA . VAL A 1 124 ? -0.151 10.818 58.622 1.00 90.62 124 VAL A CA 1
ATOM 1009 C C . VA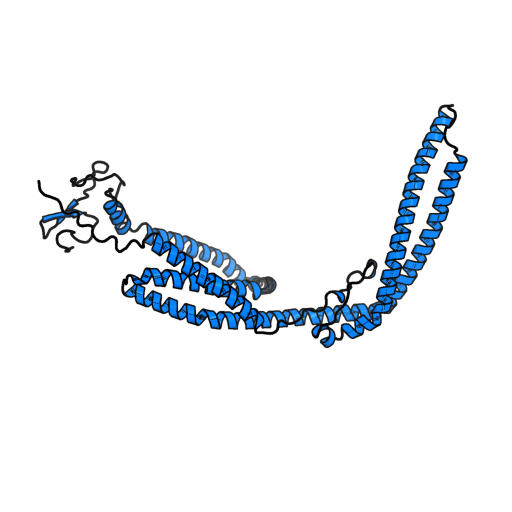L A 1 124 ? -0.762 11.264 59.952 1.00 90.62 124 VAL A C 1
ATOM 1011 O O . VAL A 1 124 ? -0.068 11.285 60.967 1.00 90.62 124 VAL A O 1
ATOM 1014 N N . SER A 1 125 ? -2.075 11.513 59.995 1.00 88.94 125 SER A N 1
ATOM 1015 C CA . SER A 1 125 ? -2.757 11.894 61.244 1.00 88.94 125 SER A CA 1
ATOM 1016 C C . SER A 1 125 ? -2.678 10.800 62.325 1.00 88.94 125 SER A C 1
ATOM 1018 O O . SER A 1 125 ? -2.747 11.063 63.532 1.00 88.94 125 SER A O 1
ATOM 1020 N N . LEU A 1 126 ? -2.568 9.529 61.920 1.00 88.06 126 LEU A N 1
ATOM 1021 C CA . LEU A 1 126 ? -2.366 8.410 62.833 1.00 88.06 126 LEU A CA 1
ATOM 1022 C C . LEU A 1 126 ? -0.954 8.430 63.420 1.00 88.06 126 LEU A C 1
ATOM 1024 O O . LEU A 1 126 ? -0.818 8.246 64.627 1.00 88.06 126 LEU A O 1
ATOM 1028 N N . GLN A 1 127 ? 0.059 8.699 62.596 1.00 90.62 127 GLN A N 1
ATOM 1029 C CA . GLN A 1 127 ? 1.447 8.839 63.035 1.00 90.62 127 GLN A CA 1
ATOM 1030 C C . GLN A 1 127 ? 1.639 10.018 63.994 1.00 90.62 127 GLN A C 1
ATOM 1032 O O . GLN A 1 127 ? 2.321 9.843 64.998 1.00 90.62 127 GLN A O 1
ATOM 1037 N N . GLU A 1 128 ? 0.996 11.163 63.745 1.00 87.75 128 GLU A N 1
ATOM 1038 C CA . GLU A 1 128 ? 1.021 12.327 64.653 1.00 87.75 128 GLU A CA 1
ATOM 1039 C C . GLU A 1 128 ? 0.508 11.956 66.050 1.00 87.75 128 GLU A C 1
ATOM 1041 O O . GLU A 1 128 ? 1.171 12.212 67.050 1.00 87.75 128 GLU A O 1
ATOM 1046 N N . VAL A 1 129 ? -0.613 11.230 66.119 1.00 87.56 129 VAL A N 1
ATOM 1047 C CA . VAL A 1 129 ? -1.155 10.751 67.402 1.00 87.56 129 VAL A CA 1
ATOM 1048 C C . VAL A 1 129 ? -0.259 9.705 68.070 1.00 87.56 129 VAL A C 1
ATOM 1050 O O . VAL A 1 129 ? -0.201 9.658 69.292 1.00 87.56 129 VAL A O 1
ATOM 1053 N N . ILE A 1 130 ? 0.444 8.864 67.306 1.00 89.88 130 ILE A N 1
ATOM 1054 C CA . ILE A 1 130 ? 1.426 7.915 67.863 1.00 89.88 130 ILE A CA 1
ATOM 1055 C C . ILE A 1 130 ? 2.666 8.650 68.397 1.00 89.88 130 ILE A C 1
ATOM 1057 O O . ILE A 1 130 ? 3.309 8.166 69.327 1.00 89.88 130 ILE A O 1
ATOM 1061 N N . ALA A 1 131 ? 3.000 9.802 67.817 1.00 89.94 131 ALA A N 1
ATOM 1062 C CA . ALA A 1 131 ? 4.117 10.650 68.217 1.00 89.94 131 ALA A CA 1
ATOM 1063 C C . ALA A 1 131 ? 3.789 11.603 69.386 1.00 89.94 131 ALA A C 1
ATOM 1065 O O . ALA A 1 131 ? 4.638 12.421 69.728 1.00 89.94 131 ALA A O 1
ATOM 1066 N N . ASP A 1 132 ? 2.600 11.491 69.997 1.00 86.38 132 ASP A N 1
ATOM 1067 C CA . ASP A 1 132 ? 2.076 12.402 71.030 1.00 86.38 132 ASP A CA 1
ATOM 1068 C C . ASP A 1 132 ? 1.960 13.879 70.572 1.00 86.38 132 ASP A C 1
ATOM 1070 O O . ASP A 1 132 ? 1.965 14.796 71.394 1.00 86.38 132 ASP A O 1
ATOM 1074 N N . GLU A 1 133 ? 1.815 14.119 69.264 1.00 83.31 133 GLU A N 1
ATOM 1075 C CA . GLU A 1 133 ? 1.568 15.446 68.679 1.00 83.31 133 GLU A CA 1
ATOM 1076 C C . GLU A 1 133 ? 0.058 15.689 68.475 1.00 83.31 133 GLU A C 1
ATOM 1078 O O . GLU A 1 133 ? -0.723 14.753 68.261 1.00 83.31 133 GLU A O 1
ATOM 1083 N N . GLU A 1 134 ? -0.382 16.954 68.525 1.00 80.81 134 GLU A N 1
ATOM 1084 C CA . GLU A 1 134 ? -1.779 17.300 68.226 1.00 80.81 134 GLU A CA 1
ATOM 1085 C C . GLU A 1 134 ? -2.063 17.119 66.724 1.00 80.81 134 GLU A C 1
ATOM 1087 O O . GLU A 1 134 ? -1.428 17.782 65.899 1.00 80.81 134 GLU A O 1
ATOM 1092 N N . PRO A 1 135 ? -3.023 16.256 66.338 1.00 76.62 135 PRO A N 1
ATOM 1093 C CA . PRO A 1 135 ? -3.295 15.990 64.936 1.00 76.62 135 PRO A CA 1
ATOM 1094 C C . PRO A 1 135 ? -3.892 17.222 64.259 1.00 76.62 135 PRO A C 1
ATOM 1096 O O . PRO A 1 135 ? -4.905 17.766 64.707 1.00 76.62 135 PRO A O 1
ATOM 1099 N N . LEU A 1 136 ? -3.302 17.625 63.136 1.00 77.81 136 LEU A N 1
ATOM 1100 C CA . LEU A 1 136 ? -3.768 18.786 62.367 1.00 77.81 136 LEU A CA 1
ATOM 1101 C C . LEU A 1 136 ? -5.029 18.486 61.540 1.00 77.81 136 LEU A C 1
ATOM 1103 O O . LEU A 1 136 ? -5.702 19.406 61.075 1.00 77.81 136 LEU A O 1
ATOM 1107 N N . LEU A 1 137 ? -5.342 17.203 61.343 1.00 82.44 137 LEU A N 1
ATOM 1108 C CA . LEU A 1 137 ? -6.417 16.718 60.481 1.00 82.44 137 LEU A CA 1
ATOM 1109 C C . LEU A 1 137 ? -7.460 15.912 61.272 1.00 82.44 137 LEU A C 1
ATOM 1111 O O . LEU A 1 137 ? -7.119 15.058 62.095 1.00 82.44 137 LEU A O 1
ATOM 1115 N N . ASP A 1 138 ? -8.746 16.140 60.982 1.00 86.06 138 ASP A N 1
ATOM 1116 C CA . ASP A 1 138 ? -9.853 15.415 61.616 1.00 86.06 138 ASP A CA 1
ATOM 1117 C C . ASP A 1 138 ? -10.040 14.017 61.000 1.00 86.06 138 ASP A C 1
ATOM 1119 O O . ASP A 1 138 ? -10.588 13.833 59.909 1.00 86.06 138 ASP A O 1
ATOM 1123 N N . LYS A 1 139 ? -9.628 12.997 61.756 1.00 85.00 139 LYS A N 1
ATOM 1124 C CA . LYS A 1 139 ? -9.746 11.575 61.392 1.00 85.00 139 LYS A CA 1
ATOM 1125 C C . LYS A 1 139 ? -11.179 11.136 61.119 1.00 85.00 139 LYS A C 1
ATOM 1127 O O . LYS A 1 139 ? -11.406 10.271 60.271 1.00 85.00 139 LYS A O 1
ATOM 1132 N N . SER A 1 140 ? -12.138 11.672 61.874 1.00 85.75 140 SER A N 1
ATOM 1133 C CA . SER A 1 140 ? -13.545 11.289 61.758 1.00 85.75 140 SER A CA 1
ATOM 1134 C C . SER A 1 140 ? -14.139 11.808 60.450 1.00 85.75 140 SER A C 1
ATOM 1136 O O . SER A 1 140 ? -14.864 11.080 59.765 1.00 85.75 140 SER A O 1
ATOM 1138 N N . GLU A 1 141 ? -13.739 13.016 60.050 1.00 89.56 141 GLU A N 1
ATOM 1139 C CA . GLU A 1 141 ? -14.117 13.623 58.782 1.00 89.56 141 GLU A CA 1
ATOM 1140 C C . GLU A 1 141 ? -13.497 12.871 57.597 1.00 89.56 141 GLU A C 1
ATOM 1142 O O . GLU A 1 141 ? -14.218 12.512 56.663 1.00 89.56 141 GLU A O 1
ATOM 1147 N N . ILE A 1 142 ? -12.196 12.555 57.653 1.00 89.06 142 ILE A N 1
ATOM 1148 C CA . ILE A 1 142 ? -11.508 11.790 56.598 1.00 89.06 142 ILE A CA 1
ATOM 1149 C C . ILE A 1 142 ? -12.170 10.420 56.405 1.00 89.06 142 ILE A C 1
ATOM 1151 O O . ILE A 1 142 ? -12.512 10.046 55.281 1.00 89.06 142 ILE A O 1
ATOM 1155 N N . LYS A 1 143 ? -12.436 9.694 57.499 1.00 90.75 143 LYS A N 1
ATOM 1156 C CA . LYS A 1 143 ? -13.099 8.383 57.449 1.00 90.75 143 LYS A CA 1
ATOM 1157 C C . LYS A 1 143 ? -14.514 8.461 56.862 1.00 90.75 143 LYS A C 1
ATOM 1159 O O . LYS A 1 143 ? -14.903 7.588 56.090 1.00 90.75 143 LYS A O 1
ATOM 1164 N N . SER A 1 144 ? -15.271 9.506 57.196 1.00 92.94 144 SER A N 1
ATOM 1165 C CA . SER A 1 144 ? -16.606 9.753 56.634 1.00 92.94 144 SER A CA 1
ATOM 1166 C C . SER A 1 144 ? -16.553 10.036 55.126 1.00 92.94 144 SER A C 1
ATOM 1168 O O . SER A 1 144 ? -17.342 9.487 54.351 1.00 92.94 144 SER A O 1
ATOM 1170 N N . ARG A 1 145 ? -15.569 10.827 54.677 1.00 93.25 145 ARG A N 1
ATOM 1171 C CA . ARG A 1 145 ? -15.352 11.114 53.251 1.00 93.25 145 ARG A CA 1
ATOM 1172 C C . ARG A 1 145 ? -14.981 9.854 52.470 1.00 93.25 145 ARG A C 1
ATOM 1174 O O . ARG A 1 145 ? -15.583 9.625 51.426 1.00 93.25 145 ARG A O 1
ATOM 1181 N N . ILE A 1 146 ? -14.086 9.013 52.995 1.00 93.81 146 ILE A N 1
ATOM 1182 C CA . ILE A 1 146 ? -13.749 7.713 52.384 1.00 93.81 146 ILE A CA 1
ATOM 1183 C C . ILE A 1 146 ? -15.011 6.857 52.242 1.00 93.81 146 ILE A C 1
ATOM 1185 O O . ILE A 1 146 ? -15.350 6.474 51.128 1.00 93.81 146 ILE A O 1
ATOM 1189 N N . GLY A 1 147 ? -15.770 6.660 53.326 1.00 94.19 147 GLY A N 1
ATOM 1190 C CA . GLY A 1 147 ? -16.987 5.842 53.286 1.00 94.19 147 GLY A CA 1
ATOM 1191 C C . GLY A 1 147 ? -18.060 6.368 52.323 1.00 94.19 147 GLY A C 1
ATOM 1192 O O . GLY A 1 147 ? -18.769 5.583 51.697 1.00 94.19 147 GLY A O 1
ATOM 1193 N N . SER A 1 148 ? -18.174 7.691 52.149 1.00 95.38 148 SER A N 1
ATOM 1194 C CA . SER A 1 148 ? -19.102 8.263 51.160 1.00 95.38 148 SER A CA 1
ATOM 1195 C C . SER A 1 148 ? -18.637 8.070 49.711 1.00 95.38 148 SER A C 1
ATOM 1197 O O . SER A 1 148 ? -19.471 7.810 48.844 1.00 95.38 148 SER A O 1
ATOM 1199 N N . LEU A 1 149 ? -17.328 8.137 49.442 1.00 95.69 149 LEU A N 1
ATOM 1200 C CA . LEU A 1 149 ? -16.759 7.831 48.124 1.00 95.69 149 LEU A CA 1
ATOM 1201 C C . LEU A 1 149 ? -16.862 6.337 47.789 1.00 95.69 149 LEU A C 1
ATOM 1203 O O . LEU A 1 149 ? -17.234 6.004 46.667 1.00 95.69 149 LEU A O 1
ATOM 1207 N N . GLU A 1 150 ? -16.607 5.449 48.753 1.00 95.50 150 GLU A N 1
ATOM 1208 C CA . GLU A 1 150 ? -16.787 3.997 48.594 1.00 95.50 150 GLU A CA 1
ATOM 1209 C C . GLU A 1 150 ? -18.250 3.658 48.297 1.00 95.50 150 GLU A C 1
ATOM 1211 O O . GLU A 1 150 ? -18.540 3.004 47.298 1.00 95.50 150 GLU A O 1
ATOM 1216 N N . SER A 1 151 ? -19.189 4.204 49.079 1.00 95.81 151 SER A N 1
ATOM 1217 C CA . SER A 1 151 ? -20.621 4.014 48.823 1.00 95.81 151 SER A CA 1
ATOM 1218 C C . SER A 1 151 ? -21.037 4.542 47.445 1.00 95.81 151 SER A C 1
ATOM 1220 O O . SER A 1 151 ? -21.842 3.915 46.757 1.00 95.81 151 SER A O 1
ATOM 1222 N N . SER A 1 152 ? -20.472 5.673 47.006 1.00 95.81 152 SER A N 1
ATOM 1223 C CA . SER A 1 152 ? -20.699 6.189 45.653 1.00 95.81 152 SER A CA 1
ATOM 1224 C C . SER A 1 152 ? -20.145 5.242 44.581 1.00 95.81 152 SER A C 1
ATOM 1226 O O . SER A 1 152 ? -20.790 5.063 43.548 1.00 95.81 152 SER A O 1
ATOM 1228 N N . ASN A 1 153 ? -18.976 4.634 44.799 1.00 96.12 153 ASN A N 1
ATOM 1229 C CA . ASN A 1 153 ? -18.383 3.676 43.864 1.00 96.12 153 ASN A CA 1
ATOM 1230 C C . ASN A 1 153 ? -19.199 2.384 43.766 1.00 96.12 153 ASN A C 1
ATOM 1232 O O . ASN A 1 153 ? -19.357 1.866 42.661 1.00 96.12 153 ASN A O 1
ATOM 1236 N N . ASP A 1 154 ? -19.780 1.908 44.868 1.00 96.31 154 ASP A N 1
ATOM 1237 C CA . ASP A 1 154 ? -20.682 0.750 44.860 1.00 96.31 154 ASP A CA 1
ATOM 1238 C C . ASP A 1 154 ? -21.925 1.012 43.997 1.00 96.31 154 ASP A C 1
ATOM 1240 O O . ASP A 1 154 ? -22.317 0.175 43.176 1.00 96.31 154 ASP A O 1
ATOM 1244 N N . VAL A 1 155 ? -22.522 2.204 44.133 1.00 96.50 155 VAL A N 1
ATOM 1245 C CA . VAL A 1 155 ? -23.671 2.623 43.314 1.00 96.50 155 VAL A CA 1
ATOM 1246 C C . VAL A 1 155 ? -23.275 2.714 41.839 1.00 96.50 155 VAL A C 1
ATOM 1248 O O . VAL A 1 155 ? -23.947 2.124 40.993 1.00 96.50 155 VAL A O 1
ATOM 1251 N N . LEU A 1 156 ? -22.165 3.392 41.523 1.00 96.94 156 LEU A N 1
ATOM 1252 C CA . LEU A 1 156 ? -21.673 3.523 40.145 1.00 96.94 156 LEU A CA 1
ATOM 1253 C C . LEU A 1 156 ? -21.365 2.160 39.516 1.00 96.94 156 LEU A C 1
ATOM 1255 O O . LEU A 1 156 ? -21.757 1.918 38.377 1.00 96.94 156 LEU A O 1
ATOM 1259 N N . SER A 1 157 ? -20.728 1.255 40.259 1.00 95.75 157 SER A N 1
ATOM 1260 C CA . SER A 1 157 ? -20.393 -0.094 39.788 1.00 95.75 157 SER A CA 1
ATOM 1261 C C . SER A 1 157 ? -21.645 -0.927 39.514 1.00 95.75 157 SER A C 1
ATOM 1263 O O . SER A 1 157 ? -21.708 -1.647 38.516 1.00 95.75 157 SER A O 1
ATOM 1265 N N . SER A 1 158 ? -22.679 -0.798 40.354 1.00 96.69 158 SER A N 1
ATOM 1266 C CA . SER A 1 158 ? -23.972 -1.449 40.122 1.00 96.69 158 SER A CA 1
ATOM 1267 C C . SER A 1 158 ? -24.660 -0.921 38.858 1.00 96.69 158 SER A C 1
ATOM 1269 O O . SER A 1 158 ? -25.134 -1.710 38.039 1.00 96.69 158 SER A O 1
ATOM 1271 N N . GLU A 1 159 ? -24.669 0.400 38.657 1.00 96.75 159 GLU A N 1
ATOM 1272 C CA . GLU A 1 159 ? -25.232 1.029 37.457 1.00 96.75 159 GLU A CA 1
ATOM 1273 C C . GLU A 1 159 ? -24.468 0.635 36.184 1.00 96.75 159 GLU A C 1
ATOM 1275 O O . GLU A 1 159 ? -25.094 0.304 35.176 1.00 96.75 159 GLU A O 1
ATOM 1280 N N . ILE A 1 160 ? -23.131 0.617 36.231 1.00 97.19 160 ILE A N 1
ATOM 1281 C CA . ILE A 1 160 ? -22.284 0.150 35.123 1.00 97.19 160 ILE A CA 1
ATOM 1282 C C . ILE A 1 160 ? -22.633 -1.303 34.777 1.00 97.19 160 ILE A C 1
ATOM 1284 O O . ILE A 1 160 ? -22.876 -1.608 33.611 1.00 97.19 160 ILE A O 1
ATOM 1288 N N . GLY A 1 161 ? -22.746 -2.188 35.774 1.00 96.50 161 GLY A N 1
ATOM 1289 C CA . GLY A 1 161 ? -23.107 -3.592 35.554 1.00 96.50 161 GLY A CA 1
ATOM 1290 C C . GLY A 1 161 ? -24.481 -3.777 34.893 1.00 96.50 161 GLY A C 1
ATOM 1291 O O . GLY A 1 161 ? -24.642 -4.634 34.018 1.00 96.50 161 GLY A O 1
ATOM 1292 N N . GLN A 1 162 ? -25.464 -2.944 35.254 1.00 96.81 162 GLN A N 1
ATOM 1293 C CA . GLN A 1 162 ? -26.779 -2.936 34.601 1.00 96.81 162 GLN A CA 1
ATOM 1294 C C . GLN A 1 162 ? -26.687 -2.475 33.140 1.00 96.81 162 GLN A C 1
ATOM 1296 O O . GLN A 1 162 ? -27.263 -3.120 32.264 1.00 96.81 162 GLN A O 1
ATOM 1301 N N . MET A 1 163 ? -25.931 -1.408 32.863 1.00 96.75 163 MET A N 1
ATOM 1302 C CA . MET A 1 163 ? -25.744 -0.887 31.503 1.00 96.75 163 MET A CA 1
ATOM 1303 C C . MET A 1 163 ? -24.967 -1.855 30.606 1.00 96.75 163 MET A C 1
ATOM 1305 O O . MET A 1 163 ? -25.320 -2.011 29.440 1.00 96.75 163 MET A O 1
ATOM 1309 N N . ILE A 1 164 ? -23.952 -2.537 31.144 1.00 96.31 164 ILE A N 1
ATOM 1310 C CA . ILE A 1 164 ? -23.224 -3.605 30.444 1.00 96.31 164 ILE A CA 1
ATOM 1311 C C . ILE A 1 164 ? -24.186 -4.739 30.087 1.00 96.31 164 ILE A C 1
ATOM 1313 O O . ILE A 1 164 ? -24.231 -5.165 28.938 1.00 96.31 164 ILE A O 1
ATOM 1317 N N . SER A 1 165 ? -25.026 -5.166 31.032 1.00 96.44 165 SER A N 1
ATOM 1318 C CA . SER A 1 165 ? -26.022 -6.213 30.773 1.00 96.44 165 SER A CA 1
ATOM 1319 C C . SER A 1 165 ? -27.026 -5.795 29.689 1.00 96.44 165 SER A C 1
ATOM 1321 O O . SER A 1 165 ? -27.359 -6.589 28.811 1.00 96.44 165 SER A O 1
ATOM 1323 N N . GLU A 1 166 ? -27.498 -4.544 29.710 1.00 96.25 166 GLU A N 1
ATOM 1324 C CA . GLU A 1 166 ? -28.380 -3.996 28.671 1.00 96.25 166 GLU A CA 1
ATOM 1325 C C . GLU A 1 166 ? -27.693 -3.955 27.298 1.00 96.25 166 GLU A C 1
ATOM 1327 O O . GLU A 1 166 ? -28.280 -4.366 26.293 1.00 96.25 166 GLU A O 1
ATOM 1332 N N . ARG A 1 167 ? -26.439 -3.493 27.254 1.00 96.06 167 ARG A N 1
ATOM 1333 C CA . ARG A 1 167 ? -25.616 -3.462 26.042 1.00 96.06 167 ARG A CA 1
ATOM 1334 C C . ARG A 1 167 ? -25.442 -4.864 25.467 1.00 96.06 167 ARG A C 1
ATOM 1336 O O . ARG A 1 167 ? -25.667 -5.059 24.275 1.00 96.06 167 ARG A O 1
ATOM 1343 N N . A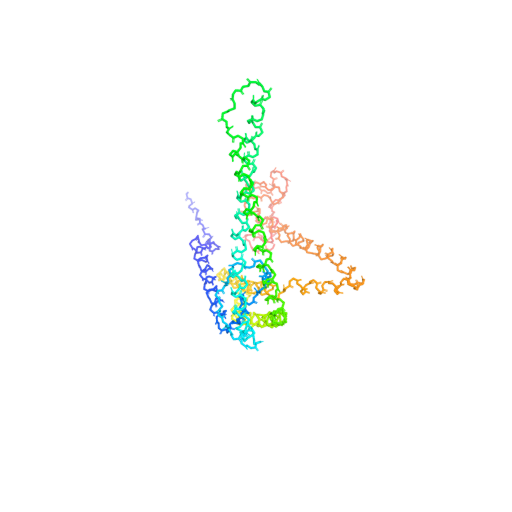SP A 1 168 ? -25.086 -5.837 26.296 1.00 95.56 168 ASP A N 1
ATOM 1344 C CA . ASP A 1 168 ? -24.805 -7.203 25.856 1.00 95.56 168 ASP A CA 1
ATOM 1345 C C . ASP A 1 168 ? -26.069 -7.887 25.310 1.00 95.56 168 ASP A C 1
ATOM 1347 O O . ASP A 1 168 ? -25.999 -8.620 24.322 1.00 95.56 168 ASP A O 1
ATOM 1351 N N . LEU A 1 169 ? -27.248 -7.577 25.866 1.00 96.06 169 LEU A N 1
ATOM 1352 C CA . LEU A 1 169 ? -28.536 -8.012 25.312 1.00 96.06 169 LEU A CA 1
ATOM 1353 C C . LEU A 1 169 ? -28.814 -7.401 23.931 1.00 96.06 169 LEU A C 1
ATOM 1355 O O . LEU A 1 169 ? -29.302 -8.100 23.039 1.00 96.06 169 LEU A O 1
ATOM 1359 N N . LEU A 1 170 ? -28.500 -6.117 23.726 1.00 95.75 170 LEU A N 1
ATOM 1360 C CA . LEU A 1 170 ? -28.629 -5.474 22.413 1.00 95.75 170 LEU A CA 1
ATOM 1361 C C . LEU A 1 170 ? -27.660 -6.084 21.401 1.00 95.75 170 LEU A C 1
ATOM 1363 O O . LEU A 1 170 ? -28.073 -6.397 20.287 1.00 95.75 170 LEU A O 1
ATOM 1367 N N . ILE A 1 171 ? -26.407 -6.315 21.797 1.00 94.75 171 ILE A N 1
ATOM 1368 C CA . ILE A 1 171 ? -25.402 -6.968 20.951 1.00 94.75 171 ILE A CA 1
ATOM 1369 C C . ILE A 1 171 ? -25.862 -8.377 20.583 1.00 94.75 171 ILE A C 1
ATOM 1371 O O . ILE A 1 171 ? -25.806 -8.748 19.414 1.00 94.75 171 ILE A O 1
ATOM 1375 N N . GLN A 1 172 ? -26.376 -9.154 21.538 1.00 95.69 172 GLN A N 1
ATOM 1376 C CA . GLN A 1 172 ? -26.903 -10.491 21.269 1.00 95.69 172 GLN A CA 1
ATOM 1377 C C . GLN A 1 172 ? -28.097 -10.458 20.303 1.00 95.69 172 GLN A C 1
ATOM 1379 O O . GLN A 1 172 ? -28.206 -11.334 19.444 1.00 95.69 172 GLN A O 1
ATOM 1384 N N . LYS A 1 173 ? -28.965 -9.444 20.408 1.00 95.56 173 LYS A N 1
ATOM 1385 C CA . LYS A 1 173 ? -30.107 -9.247 19.506 1.00 95.56 173 LYS A CA 1
ATOM 1386 C C . LYS A 1 173 ? -29.661 -9.001 18.060 1.00 95.56 173 LYS A C 1
ATOM 1388 O O . LYS A 1 173 ? -30.255 -9.584 17.159 1.00 95.56 173 LYS A O 1
ATOM 1393 N N . ILE A 1 174 ? -28.642 -8.166 17.841 1.00 95.75 174 ILE A N 1
ATOM 1394 C CA . ILE A 1 174 ? -28.171 -7.798 16.490 1.00 95.75 174 ILE A CA 1
ATOM 1395 C C . ILE A 1 174 ? -27.046 -8.692 15.957 1.00 95.75 174 ILE A C 1
ATOM 1397 O O . ILE A 1 174 ? -26.696 -8.593 14.786 1.00 95.75 174 ILE A O 1
ATOM 1401 N N . ARG A 1 175 ? -26.487 -9.586 16.780 1.00 94.19 175 ARG A N 1
ATOM 1402 C CA . ARG A 1 175 ? -25.418 -10.519 16.394 1.00 94.19 175 ARG A CA 1
ATOM 1403 C C . ARG A 1 175 ? -25.661 -11.263 15.073 1.00 94.19 175 ARG A C 1
ATOM 1405 O O . ARG A 1 175 ? -24.751 -11.242 14.255 1.00 94.19 175 ARG A O 1
ATOM 1412 N N . PRO A 1 176 ? -26.842 -11.853 14.789 1.00 94.69 176 PRO A N 1
ATOM 1413 C CA . PRO A 1 176 ? -27.052 -12.521 13.502 1.00 94.69 176 PRO A CA 1
ATOM 1414 C C . PRO A 1 176 ? -26.955 -11.567 12.301 1.00 94.69 176 PRO A C 1
ATOM 1416 O O . PRO A 1 176 ? -26.499 -11.973 11.234 1.00 94.69 176 PRO A O 1
ATOM 1419 N N . ASP A 1 177 ? -27.368 -10.308 12.464 1.00 94.44 177 ASP A N 1
ATOM 1420 C CA . ASP A 1 177 ? -27.260 -9.292 11.418 1.00 94.44 177 ASP A CA 1
ATOM 1421 C C . ASP A 1 177 ? -25.816 -8.794 11.268 1.00 94.44 177 ASP A C 1
ATOM 1423 O O . ASP A 1 177 ? -25.377 -8.573 10.141 1.00 94.44 177 ASP A O 1
ATOM 1427 N N . LEU A 1 178 ? -25.060 -8.681 12.369 1.00 93.50 178 LEU A N 1
ATOM 1428 C CA . LEU A 1 178 ? -23.626 -8.362 12.350 1.00 93.50 178 LEU A CA 1
ATOM 1429 C C . LEU A 1 178 ? -22.812 -9.453 11.646 1.00 93.50 178 LEU A C 1
ATOM 1431 O O . LEU A 1 178 ? -22.056 -9.138 10.732 1.00 93.50 178 LEU A O 1
ATOM 1435 N N . ASP A 1 179 ? -23.021 -10.722 12.005 1.00 93.56 179 ASP A N 1
ATOM 1436 C CA . ASP A 1 179 ? -22.322 -11.859 11.392 1.00 93.56 179 ASP A CA 1
ATOM 1437 C C . ASP A 1 179 ? -22.632 -11.929 9.885 1.00 93.56 179 ASP A C 1
ATOM 1439 O O . ASP A 1 179 ? -21.761 -12.165 9.045 1.00 93.56 179 ASP A O 1
ATOM 1443 N N . ARG A 1 180 ? -23.894 -11.674 9.511 1.00 94.19 180 ARG A N 1
ATOM 1444 C CA . ARG A 1 180 ? -24.306 -11.612 8.105 1.00 94.19 180 ARG A CA 1
ATOM 1445 C C . ARG A 1 180 ? -23.678 -10.426 7.374 1.00 94.19 180 ARG A C 1
ATOM 1447 O O . ARG A 1 180 ? -23.297 -10.576 6.212 1.00 94.19 180 ARG A O 1
ATOM 1454 N N . LEU A 1 181 ? -23.605 -9.262 8.019 1.00 94.56 181 LEU A N 1
ATOM 1455 C CA . LEU A 1 181 ? -22.984 -8.067 7.456 1.00 94.56 181 LEU A CA 1
ATOM 1456 C C . LEU A 1 181 ? -21.493 -8.300 7.201 1.00 94.56 181 LEU A C 1
ATOM 1458 O O . LEU A 1 181 ? -21.021 -7.942 6.130 1.00 94.56 181 LEU A O 1
ATOM 1462 N N . GLU A 1 182 ? -20.782 -8.932 8.136 1.00 93.94 182 GLU A N 1
ATOM 1463 C CA . GLU A 1 182 ? -19.357 -9.255 8.013 1.00 93.94 182 GLU A CA 1
ATOM 1464 C C . GLU A 1 182 ? -19.089 -10.164 6.807 1.00 93.94 182 GLU A C 1
ATOM 1466 O O . GLU A 1 182 ? -18.286 -9.820 5.940 1.00 93.94 182 GLU A O 1
ATOM 1471 N N . VAL A 1 183 ? -19.841 -11.263 6.678 1.00 94.44 183 VAL A N 1
ATOM 1472 C CA . VAL A 1 183 ? -19.700 -12.198 5.548 1.00 94.44 183 VAL A CA 1
ATOM 1473 C C . VAL A 1 183 ? -19.965 -11.510 4.206 1.00 94.44 183 VAL A C 1
ATOM 1475 O O . VAL A 1 183 ? -19.192 -11.674 3.261 1.00 94.44 183 VAL A O 1
ATOM 1478 N N . LEU A 1 184 ? -21.043 -10.725 4.105 1.00 94.81 184 LEU A N 1
ATOM 1479 C CA . LEU A 1 184 ? -21.379 -10.016 2.865 1.00 94.81 184 LEU A CA 1
ATOM 1480 C C . LEU A 1 184 ? -20.389 -8.888 2.559 1.00 94.81 184 LEU A C 1
ATOM 1482 O O . LEU A 1 184 ? -20.117 -8.607 1.393 1.00 94.81 184 LEU A O 1
ATOM 1486 N N . TYR A 1 185 ? -19.853 -8.232 3.587 1.00 94.81 185 TYR A N 1
ATOM 1487 C CA . TYR A 1 185 ? -18.836 -7.201 3.429 1.00 94.81 185 TYR A CA 1
ATOM 1488 C C . TYR A 1 185 ? -17.534 -7.798 2.891 1.00 94.81 185 TYR A C 1
ATOM 1490 O O . TYR A 1 185 ? -16.932 -7.228 1.978 1.00 94.81 185 TYR A O 1
ATOM 1498 N N . ASP A 1 186 ? -17.124 -8.961 3.398 1.00 94.00 186 ASP A N 1
ATOM 1499 C CA . ASP A 1 186 ? -15.958 -9.684 2.893 1.00 94.00 186 ASP A CA 1
ATOM 1500 C C . ASP A 1 186 ? -16.161 -10.165 1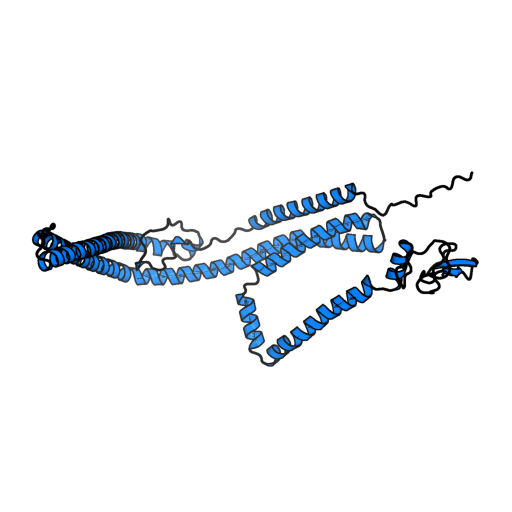.451 1.00 94.00 186 ASP A C 1
ATOM 1502 O O . ASP A 1 186 ? -15.269 -9.987 0.616 1.00 94.00 186 ASP A O 1
ATOM 1506 N N . GLU A 1 187 ? -17.352 -10.664 1.109 1.00 94.31 187 GLU A N 1
ATOM 1507 C CA . GLU A 1 187 ? -17.700 -11.015 -0.273 1.00 94.31 187 GLU A CA 1
ATOM 1508 C C . GLU A 1 187 ? -17.635 -9.788 -1.202 1.00 94.31 187 GLU A C 1
ATOM 1510 O O . GLU A 1 187 ? -16.992 -9.824 -2.257 1.00 94.31 187 GLU A O 1
ATOM 1515 N N . ALA A 1 188 ? -18.217 -8.660 -0.782 1.00 94.88 188 ALA A N 1
ATOM 1516 C CA . ALA A 1 188 ? -18.164 -7.401 -1.522 1.00 94.88 188 ALA A CA 1
ATOM 1517 C C . ALA A 1 188 ? -16.724 -6.890 -1.690 1.00 94.88 188 ALA A C 1
ATOM 1519 O O . ALA A 1 188 ? -16.355 -6.353 -2.742 1.00 94.88 188 ALA A O 1
ATOM 1520 N N . ARG A 1 189 ? -15.887 -7.068 -0.664 1.00 94.31 189 ARG A N 1
ATOM 1521 C CA . ARG A 1 189 ? -14.472 -6.695 -0.680 1.00 94.31 189 ARG A CA 1
ATOM 1522 C C . ARG A 1 189 ? -13.671 -7.560 -1.647 1.00 94.31 189 ARG A C 1
ATOM 1524 O O . ARG A 1 189 ? -12.810 -7.025 -2.349 1.00 94.31 189 ARG A O 1
ATOM 1531 N N . ASP A 1 190 ? -13.931 -8.858 -1.705 1.00 92.31 190 ASP A N 1
ATOM 1532 C CA . ASP A 1 190 ? -13.246 -9.770 -2.623 1.00 92.31 190 ASP A CA 1
ATOM 1533 C C . ASP A 1 190 ? -13.680 -9.566 -4.084 1.00 92.31 190 ASP A C 1
ATOM 1535 O O . ASP A 1 190 ? -12.836 -9.563 -4.992 1.00 92.31 190 ASP A O 1
ATOM 1539 N N . ASP A 1 191 ? -14.957 -9.266 -4.324 1.00 93.00 191 ASP A N 1
ATOM 1540 C CA . ASP A 1 191 ? -15.433 -8.825 -5.639 1.00 93.00 191 ASP A CA 1
ATOM 1541 C C . ASP A 1 191 ? -14.774 -7.496 -6.045 1.00 93.00 191 ASP A C 1
ATOM 1543 O O . ASP A 1 191 ? -14.237 -7.378 -7.149 1.00 93.00 191 ASP A O 1
ATOM 1547 N N . TYR A 1 192 ? -14.682 -6.524 -5.130 1.00 92.94 192 TYR A N 1
ATOM 1548 C CA . TYR A 1 192 ? -13.944 -5.279 -5.371 1.00 92.94 192 TYR A CA 1
ATOM 1549 C C . TYR A 1 192 ? -12.472 -5.533 -5.736 1.00 92.94 192 TYR A C 1
ATOM 1551 O O . TYR A 1 192 ? -11.982 -4.950 -6.707 1.00 92.94 192 TYR A O 1
ATOM 1559 N N . LYS A 1 193 ? -11.762 -6.426 -5.026 1.00 90.62 193 LYS A N 1
ATOM 1560 C CA . LYS A 1 193 ? -10.371 -6.807 -5.360 1.00 90.62 193 LYS A CA 1
ATOM 1561 C C . LYS A 1 193 ? -10.261 -7.381 -6.778 1.00 90.62 193 LYS A C 1
ATOM 1563 O O . LYS A 1 193 ? -9.300 -7.097 -7.496 1.00 90.62 193 LYS A O 1
ATOM 1568 N N . THR A 1 194 ? -11.250 -8.160 -7.202 1.00 89.56 194 THR A N 1
ATOM 1569 C CA . THR A 1 194 ? -11.289 -8.731 -8.552 1.00 89.56 194 THR A CA 1
ATOM 1570 C C . THR A 1 194 ? -11.553 -7.650 -9.604 1.00 89.56 194 THR A C 1
ATOM 1572 O O . THR A 1 194 ? -10.849 -7.566 -10.617 1.00 89.56 194 THR A O 1
ATOM 1575 N N . GLN A 1 195 ? -12.519 -6.766 -9.351 1.00 90.50 195 GLN A N 1
ATOM 1576 C CA . GLN A 1 195 ? -12.865 -5.672 -10.257 1.00 90.50 195 GLN A CA 1
ATOM 1577 C C . GLN A 1 195 ? -11.732 -4.649 -10.393 1.00 90.50 195 GLN A C 1
ATOM 1579 O O . GLN A 1 195 ? -11.431 -4.222 -11.511 1.00 90.50 195 GLN A O 1
ATOM 1584 N N . ILE A 1 196 ? -11.049 -4.291 -9.298 1.00 90.56 196 ILE A N 1
ATOM 1585 C CA . ILE A 1 196 ? -9.916 -3.358 -9.347 1.00 90.56 196 ILE A CA 1
ATOM 1586 C C . ILE A 1 196 ? -8.729 -3.963 -10.105 1.00 90.56 196 ILE A C 1
ATOM 1588 O O . ILE A 1 196 ? -8.071 -3.254 -10.867 1.00 90.56 196 ILE A O 1
ATOM 1592 N N . ALA A 1 197 ? -8.490 -5.274 -9.984 1.00 87.62 197 ALA A N 1
ATOM 1593 C CA . ALA A 1 197 ? -7.470 -5.958 -10.774 1.00 87.62 197 ALA A CA 1
ATOM 1594 C C . ALA A 1 197 ? -7.783 -5.865 -12.276 1.00 87.62 197 ALA A C 1
ATOM 1596 O O . ALA A 1 197 ? -6.920 -5.493 -13.073 1.00 87.62 197 ALA A O 1
ATOM 1597 N N . TYR A 1 198 ? -9.034 -6.116 -12.670 1.00 89.25 198 TYR A N 1
ATOM 1598 C CA . TYR A 1 198 ? -9.464 -5.995 -14.064 1.00 89.25 198 TYR A CA 1
ATOM 1599 C C . TYR A 1 198 ? -9.399 -4.548 -14.587 1.00 89.25 198 TYR A C 1
ATOM 1601 O O . TYR A 1 198 ? -8.949 -4.312 -15.713 1.00 89.25 198 TYR A O 1
ATOM 1609 N N . TYR A 1 199 ? -9.784 -3.569 -13.765 1.00 90.62 199 TYR A N 1
ATOM 1610 C CA . TYR A 1 199 ? -9.615 -2.143 -14.054 1.00 90.62 199 TYR A CA 1
ATOM 1611 C C . TYR A 1 199 ? -8.138 -1.790 -14.298 1.00 90.62 199 TYR A C 1
ATOM 1613 O O . TYR A 1 199 ? -7.811 -1.184 -15.321 1.00 90.62 199 TYR A O 1
ATOM 1621 N N . ASN A 1 200 ? -7.227 -2.243 -13.431 1.00 89.25 200 ASN A N 1
ATOM 1622 C CA . ASN A 1 200 ? -5.791 -2.002 -13.584 1.00 89.25 200 ASN A CA 1
ATOM 1623 C C . ASN A 1 200 ? -5.245 -2.627 -14.882 1.00 89.25 200 ASN A C 1
ATOM 1625 O O . ASN A 1 200 ? -4.461 -1.986 -15.585 1.00 89.25 200 ASN A O 1
ATOM 1629 N N . VAL A 1 201 ? -5.708 -3.827 -15.265 1.00 89.94 201 VAL A N 1
ATOM 1630 C CA . VAL A 1 201 ? -5.365 -4.447 -16.562 1.00 89.94 201 VAL A CA 1
ATOM 1631 C C . VAL A 1 201 ? -5.855 -3.597 -17.735 1.00 89.94 201 VAL A C 1
ATOM 1633 O O . VAL A 1 201 ? -5.089 -3.359 -18.669 1.00 89.94 201 VAL A O 1
ATOM 1636 N N . LYS A 1 202 ? -7.099 -3.103 -17.701 1.00 90.38 202 LYS A N 1
ATOM 1637 C CA . LYS A 1 202 ? -7.641 -2.220 -18.751 1.00 90.38 202 LYS A CA 1
ATOM 1638 C C . LYS A 1 202 ? -6.812 -0.945 -18.902 1.00 90.38 202 LYS A C 1
ATOM 1640 O O . LYS A 1 202 ? -6.401 -0.613 -20.015 1.00 90.38 202 LYS A O 1
ATOM 1645 N N . VAL A 1 203 ? -6.527 -0.261 -17.791 1.00 91.38 203 VAL A N 1
ATOM 1646 C CA . VAL A 1 203 ? -5.698 0.955 -17.772 1.00 91.38 203 VAL A CA 1
ATOM 1647 C C . VAL A 1 203 ? -4.299 0.661 -18.312 1.00 91.38 203 VAL A C 1
ATOM 1649 O O . VAL A 1 203 ? -3.769 1.435 -19.109 1.00 91.38 203 VAL A O 1
ATOM 1652 N N . PHE A 1 204 ? -3.702 -0.468 -17.928 1.00 91.19 204 PHE A N 1
ATOM 1653 C CA . PHE A 1 204 ? -2.404 -0.888 -18.445 1.00 91.19 204 PHE A CA 1
ATOM 1654 C C . PHE A 1 204 ? -2.422 -1.110 -19.954 1.00 91.19 204 PHE A C 1
ATOM 1656 O O . PHE A 1 204 ? -1.564 -0.565 -20.646 1.00 91.19 204 PHE A O 1
ATOM 1663 N N . VAL A 1 205 ? -3.391 -1.867 -20.477 1.00 91.94 205 VAL A N 1
ATOM 1664 C CA . VAL A 1 205 ? -3.511 -2.117 -21.921 1.00 91.94 205 VAL A CA 1
ATOM 1665 C C . VAL A 1 205 ? -3.657 -0.799 -22.674 1.00 91.94 205 VAL A C 1
ATOM 1667 O O . VAL A 1 205 ? -3.011 -0.622 -23.703 1.00 91.94 205 VAL A O 1
ATOM 1670 N N . LEU A 1 206 ? -4.430 0.151 -22.143 1.00 93.19 206 LEU A N 1
ATOM 1671 C CA . LEU A 1 206 ? -4.615 1.460 -22.764 1.00 93.19 206 LEU A CA 1
ATOM 1672 C C . LEU A 1 206 ? -3.320 2.294 -22.756 1.00 93.19 206 LEU A C 1
ATOM 1674 O O . LEU A 1 206 ? -2.928 2.833 -23.793 1.00 93.19 206 LEU A O 1
ATOM 1678 N N . LYS A 1 207 ? -2.591 2.325 -21.631 1.00 92.62 207 LYS A N 1
ATOM 1679 C CA . LYS A 1 207 ? -1.260 2.959 -21.536 1.00 92.62 207 LYS A CA 1
ATOM 1680 C C . LYS A 1 207 ? -0.249 2.298 -22.474 1.00 92.62 207 LYS A C 1
ATOM 1682 O O . LYS A 1 207 ? 0.504 2.990 -23.157 1.00 92.62 207 LYS A O 1
ATOM 1687 N N . LEU A 1 208 ? -0.232 0.968 -22.537 1.00 93.12 208 LEU A N 1
ATOM 1688 C CA . LEU A 1 208 ? 0.663 0.205 -23.402 1.00 93.12 208 LEU A CA 1
ATOM 1689 C C . LEU A 1 208 ? 0.354 0.478 -24.874 1.00 93.12 208 LEU A C 1
ATOM 1691 O O . LEU A 1 208 ? 1.270 0.758 -25.640 1.00 93.12 208 LEU A O 1
ATOM 1695 N N . LEU A 1 209 ? -0.922 0.452 -25.259 1.00 93.88 209 LEU A N 1
ATOM 1696 C CA . LEU A 1 209 ? -1.372 0.744 -26.617 1.00 93.88 209 LEU A CA 1
ATOM 1697 C C . LEU A 1 209 ? -1.012 2.171 -27.041 1.00 93.88 209 LEU A C 1
ATOM 1699 O O . LEU A 1 209 ? -0.677 2.385 -28.203 1.00 93.88 209 LEU A O 1
ATOM 1703 N N . PHE A 1 210 ? -1.008 3.123 -26.105 1.00 93.38 210 PHE A N 1
ATOM 1704 C CA . PHE A 1 210 ? -0.519 4.473 -26.362 1.00 93.38 210 PHE A CA 1
ATOM 1705 C C . PHE A 1 210 ? 1.006 4.514 -26.543 1.00 93.38 210 PHE A C 1
ATOM 1707 O O . PHE A 1 210 ? 1.487 5.047 -27.535 1.00 93.38 210 PHE A O 1
ATOM 1714 N N . VAL A 1 211 ? 1.794 3.939 -25.627 1.00 93.62 211 VAL A N 1
ATOM 1715 C CA . VAL A 1 211 ? 3.267 4.089 -25.622 1.00 93.62 211 VAL A CA 1
ATOM 1716 C C . VAL A 1 211 ? 3.974 3.218 -26.662 1.00 93.62 211 VAL A C 1
ATOM 1718 O O . VAL A 1 211 ? 4.980 3.635 -27.241 1.00 93.62 211 VAL A O 1
ATOM 1721 N N . LEU A 1 212 ? 3.474 2.008 -26.903 1.00 94.38 212 LEU A N 1
ATOM 1722 C CA . LEU A 1 212 ? 4.081 1.012 -27.786 1.00 94.38 212 LEU A CA 1
ATOM 1723 C C . LEU A 1 212 ? 4.319 1.513 -29.224 1.00 94.38 212 LEU A C 1
ATOM 1725 O O . LEU A 1 212 ? 5.436 1.315 -29.714 1.00 94.38 212 LEU A O 1
ATOM 1729 N N . PRO A 1 213 ? 3.375 2.190 -29.912 1.00 93.75 213 PRO A N 1
ATOM 1730 C CA . PRO A 1 213 ? 3.632 2.730 -31.246 1.00 93.75 213 PRO A CA 1
ATOM 1731 C C . PRO A 1 213 ? 4.719 3.813 -31.239 1.00 93.75 213 PRO A C 1
ATOM 1733 O O . PRO A 1 213 ? 5.599 3.784 -32.102 1.00 93.75 213 PRO A O 1
ATOM 1736 N N . PHE A 1 214 ? 4.733 4.719 -30.252 1.00 90.06 214 PHE A N 1
ATOM 1737 C CA . PHE A 1 214 ? 5.792 5.730 -30.136 1.00 90.06 214 PHE A CA 1
ATOM 1738 C C . PHE A 1 214 ? 7.161 5.080 -29.930 1.00 90.06 214 PHE A C 1
ATOM 1740 O O . PHE A 1 214 ? 8.113 5.387 -30.652 1.00 90.06 214 PHE A O 1
ATOM 1747 N N . PHE A 1 215 ? 7.250 4.132 -28.997 1.00 93.88 215 PHE A N 1
ATOM 1748 C CA . PHE A 1 215 ? 8.481 3.393 -28.735 1.00 93.88 215 PHE A CA 1
ATOM 1749 C C . PHE A 1 215 ? 8.970 2.636 -29.975 1.00 93.88 215 PHE A C 1
ATOM 1751 O O . PHE A 1 215 ? 10.146 2.733 -30.333 1.00 93.88 215 PHE A O 1
ATOM 1758 N N . GLY A 1 216 ? 8.068 1.950 -30.683 1.00 93.69 216 GLY A N 1
ATOM 1759 C CA . GLY A 1 216 ? 8.383 1.222 -31.912 1.00 93.69 216 GLY A CA 1
ATOM 1760 C C . GLY A 1 216 ? 8.932 2.124 -33.020 1.00 93.69 216 GLY A C 1
ATOM 1761 O O . GLY A 1 216 ? 9.961 1.803 -33.622 1.00 93.69 216 GLY A O 1
ATOM 1762 N N . VAL A 1 217 ? 8.305 3.283 -33.256 1.00 94.25 217 VAL A N 1
ATOM 1763 C CA . VAL A 1 217 ? 8.762 4.257 -34.262 1.00 94.25 217 VAL A CA 1
ATOM 1764 C C . VAL A 1 217 ? 10.145 4.805 -33.907 1.00 94.25 217 VAL A C 1
ATOM 1766 O O . VAL A 1 217 ? 11.040 4.808 -34.758 1.00 94.25 217 VAL A O 1
ATOM 1769 N N . PHE A 1 218 ? 10.369 5.225 -32.659 1.00 92.69 218 PHE A N 1
ATOM 1770 C CA . PHE A 1 218 ? 11.668 5.770 -32.254 1.00 92.69 218 PHE A CA 1
ATOM 1771 C C . PHE A 1 218 ? 12.775 4.717 -32.248 1.00 92.69 218 PHE A C 1
ATOM 1773 O O . PHE A 1 218 ? 13.892 5.020 -32.673 1.00 92.69 218 PHE A O 1
ATOM 1780 N N . LEU A 1 219 ? 12.475 3.479 -31.849 1.00 93.50 219 LEU A N 1
ATOM 1781 C CA . LEU A 1 219 ? 13.410 2.359 -31.950 1.00 93.50 219 LEU A CA 1
ATOM 1782 C C . LEU A 1 219 ? 13.795 2.101 -33.412 1.00 93.50 219 LEU A C 1
ATOM 1784 O O . LEU A 1 219 ? 14.981 1.996 -33.735 1.00 93.50 219 LEU A O 1
ATOM 1788 N N . PHE A 1 220 ? 12.811 2.049 -34.312 1.00 93.62 220 PHE A N 1
ATOM 1789 C CA . PHE A 1 220 ? 13.049 1.850 -35.739 1.00 93.62 220 PHE A CA 1
ATOM 1790 C C . PHE A 1 220 ? 13.920 2.965 -36.336 1.00 93.62 220 PHE A C 1
ATOM 1792 O O . PHE A 1 220 ? 14.914 2.686 -37.017 1.00 93.62 220 PHE A O 1
ATOM 1799 N N . LEU A 1 221 ? 13.600 4.231 -36.044 1.00 91.06 221 LEU A N 1
ATOM 1800 C CA . LEU A 1 221 ? 14.396 5.376 -36.490 1.00 91.06 221 LEU A CA 1
ATOM 1801 C C . LEU A 1 221 ? 15.815 5.325 -35.913 1.00 91.06 221 LEU A C 1
ATOM 1803 O O . LEU A 1 221 ? 16.780 5.501 -36.659 1.00 91.06 221 LEU A O 1
ATOM 1807 N N . TYR A 1 222 ? 15.966 5.017 -34.624 1.00 91.00 222 TYR A N 1
ATOM 1808 C CA . TYR A 1 222 ? 17.268 4.875 -33.975 1.00 91.00 222 TYR A CA 1
ATOM 1809 C C . TYR A 1 222 ? 18.146 3.835 -34.676 1.00 91.00 222 TYR A C 1
ATOM 1811 O O . TYR A 1 222 ? 19.287 4.135 -35.042 1.00 91.00 222 TYR A O 1
ATOM 1819 N N . LEU A 1 223 ? 17.612 2.638 -34.932 1.00 89.81 223 LEU A N 1
ATOM 1820 C CA . LEU A 1 223 ? 18.341 1.577 -35.630 1.00 89.81 223 LEU A CA 1
ATOM 1821 C C . LEU A 1 223 ? 18.723 1.995 -37.059 1.00 89.81 223 LEU A C 1
ATOM 1823 O O . LEU A 1 223 ? 19.856 1.759 -37.492 1.00 89.81 223 LEU A O 1
ATOM 1827 N N . LYS A 1 224 ? 17.813 2.667 -37.775 1.00 89.44 224 LYS A N 1
ATOM 1828 C CA . LYS A 1 224 ? 18.041 3.156 -39.143 1.00 89.44 224 LYS A CA 1
ATOM 1829 C C . LYS A 1 224 ? 19.147 4.215 -39.211 1.00 89.44 224 LYS A C 1
ATOM 1831 O O . LYS A 1 224 ? 20.011 4.117 -40.083 1.00 89.44 224 LYS A O 1
ATOM 1836 N N . TYR A 1 225 ? 19.143 5.208 -38.319 1.00 86.81 225 TYR A N 1
ATOM 1837 C CA . TYR A 1 225 ? 20.143 6.287 -38.311 1.00 86.81 225 TYR A CA 1
ATOM 1838 C C . TYR A 1 225 ? 21.503 5.827 -37.784 1.00 86.81 225 TYR A C 1
ATOM 1840 O O . TYR A 1 225 ? 22.528 6.198 -38.358 1.00 86.81 225 TYR A O 1
ATOM 1848 N N . LYS A 1 226 ? 21.518 4.938 -36.783 1.00 80.44 226 LYS A N 1
ATOM 1849 C CA . LYS A 1 226 ? 22.750 4.329 -36.267 1.00 80.44 226 LYS A CA 1
ATOM 1850 C C . LYS A 1 226 ? 23.485 3.516 -37.331 1.00 80.44 226 LYS A C 1
ATOM 1852 O O . LYS A 1 226 ? 24.705 3.562 -37.387 1.00 80.44 226 LYS A O 1
ATOM 1857 N N . LYS A 1 227 ? 22.764 2.798 -38.201 1.00 81.44 227 LYS A N 1
ATOM 1858 C CA . LYS A 1 227 ? 23.379 2.042 -39.308 1.00 81.44 227 LYS A CA 1
ATOM 1859 C C . LYS A 1 227 ? 24.034 2.949 -40.363 1.00 81.44 227 LYS A C 1
ATOM 1861 O O . LYS A 1 227 ? 24.902 2.488 -41.093 1.00 81.44 227 LYS A O 1
ATOM 1866 N N . LYS A 1 228 ? 23.607 4.211 -40.463 1.00 78.88 228 LYS A N 1
ATOM 1867 C CA . LYS A 1 228 ? 24.084 5.181 -41.461 1.00 78.88 228 LYS A CA 1
ATOM 1868 C C . LYS A 1 228 ? 25.152 6.149 -40.928 1.00 78.88 228 LYS A C 1
ATOM 1870 O O . LYS A 1 228 ? 25.518 7.054 -41.667 1.00 78.88 228 LYS A O 1
ATOM 1875 N N . ASP A 1 229 ? 25.602 6.003 -39.673 1.00 74.81 229 ASP A N 1
ATOM 1876 C CA . ASP A 1 229 ? 26.546 6.918 -38.997 1.00 74.81 229 ASP A CA 1
ATOM 1877 C C . ASP A 1 229 ? 26.191 8.412 -39.172 1.00 74.81 229 ASP A C 1
ATOM 1879 O O . ASP A 1 229 ? 27.045 9.286 -39.317 1.00 74.81 229 ASP A O 1
ATOM 1883 N N . SER A 1 230 ? 24.889 8.715 -39.166 1.00 76.50 230 SER A N 1
ATOM 1884 C CA . SER A 1 230 ? 24.371 10.059 -39.425 1.00 76.50 230 SER A CA 1
ATOM 1885 C C . SER A 1 230 ? 24.492 10.968 -38.188 1.00 76.50 230 SER A C 1
ATOM 1887 O O . SER A 1 230 ? 24.274 10.492 -37.067 1.00 76.50 230 SER A O 1
ATOM 1889 N N . PRO A 1 231 ? 24.748 12.284 -38.346 1.00 76.19 231 PRO A N 1
ATOM 1890 C CA . PRO A 1 231 ? 24.815 13.233 -37.226 1.00 76.19 231 PRO A CA 1
ATOM 1891 C C . PRO A 1 231 ? 23.505 13.340 -36.424 1.00 76.19 231 PRO A C 1
ATOM 1893 O O . PRO A 1 231 ? 23.537 13.593 -35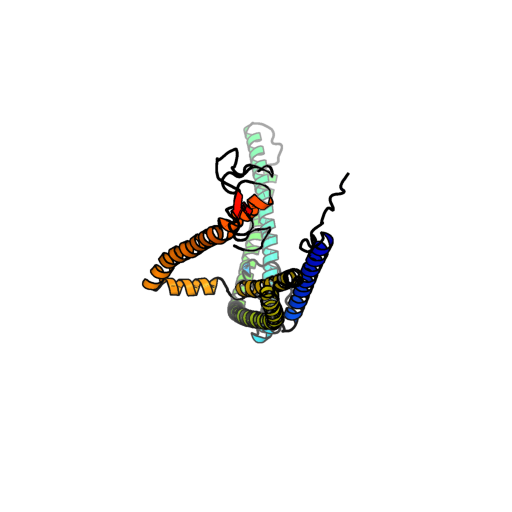.220 1.00 76.19 231 PRO A O 1
ATOM 1896 N N . TYR A 1 232 ? 22.351 13.049 -37.039 1.00 80.75 232 TYR A N 1
ATOM 1897 C CA . TYR A 1 232 ? 21.039 13.060 -36.370 1.00 80.75 232 TYR A CA 1
ATOM 1898 C C . TYR A 1 232 ? 20.864 11.957 -35.315 1.00 80.75 232 TYR A C 1
ATOM 1900 O O . TYR A 1 232 ? 19.898 11.976 -34.551 1.00 80.75 232 TYR A O 1
ATOM 1908 N N . THR A 1 233 ? 21.807 11.013 -35.229 1.00 84.81 233 THR A N 1
ATOM 1909 C CA . THR A 1 233 ? 21.780 9.931 -34.237 1.00 84.81 233 THR A CA 1
ATOM 1910 C C . THR A 1 233 ? 21.725 10.474 -32.807 1.00 84.81 233 THR A C 1
ATOM 1912 O O . THR A 1 233 ? 21.047 9.878 -31.979 1.00 84.81 233 THR A O 1
ATOM 1915 N N . ILE A 1 234 ? 22.354 11.624 -32.522 1.00 82.06 234 ILE A N 1
ATOM 1916 C CA . ILE A 1 234 ? 22.370 12.232 -31.177 1.00 82.06 234 ILE A CA 1
ATOM 1917 C C . ILE A 1 234 ? 20.959 12.673 -30.747 1.00 82.06 234 ILE A C 1
ATOM 1919 O O . ILE A 1 234 ? 20.529 12.389 -29.631 1.00 82.06 234 ILE A O 1
ATOM 1923 N N . ILE A 1 235 ? 20.207 13.312 -31.645 1.00 85.00 235 ILE A N 1
ATOM 1924 C CA . ILE A 1 235 ? 18.846 13.788 -31.351 1.00 85.00 235 ILE A CA 1
ATOM 1925 C C . ILE A 1 235 ? 17.909 12.592 -31.152 1.00 85.00 235 ILE A C 1
ATOM 1927 O O . ILE A 1 235 ? 17.196 12.508 -30.153 1.00 85.00 235 ILE A O 1
ATOM 1931 N N . ILE A 1 236 ? 17.969 11.620 -32.070 1.00 87.62 236 ILE A N 1
ATOM 1932 C CA . ILE A 1 236 ? 17.148 10.406 -32.003 1.00 87.62 236 ILE A CA 1
ATOM 1933 C C . ILE A 1 236 ? 17.460 9.599 -30.733 1.00 87.62 236 ILE A C 1
ATOM 1935 O O . ILE A 1 236 ? 16.539 9.040 -30.144 1.00 87.62 236 ILE A O 1
ATOM 1939 N N . THR A 1 237 ? 18.718 9.558 -30.264 1.00 86.25 237 THR A N 1
ATOM 1940 C CA . THR A 1 237 ? 19.053 8.858 -29.011 1.00 86.25 237 THR A CA 1
ATOM 1941 C C . THR A 1 237 ? 18.369 9.454 -27.792 1.00 86.25 237 THR A C 1
ATOM 1943 O O . THR A 1 237 ? 17.905 8.690 -26.950 1.00 86.25 237 THR A O 1
ATOM 1946 N N . SER A 1 238 ? 18.268 10.782 -27.695 1.00 85.94 238 SER A N 1
ATOM 1947 C CA . SER A 1 238 ? 17.596 11.436 -26.567 1.00 85.94 238 SER A CA 1
ATOM 1948 C C . SER A 1 238 ? 16.100 11.129 -26.549 1.00 85.94 238 SER A C 1
ATOM 1950 O O . SER A 1 238 ? 15.554 10.796 -25.499 1.00 85.94 238 SER A O 1
ATOM 1952 N N . ILE A 1 239 ? 15.451 11.162 -27.717 1.00 88.50 239 ILE A N 1
ATOM 1953 C CA . ILE A 1 239 ? 14.020 10.856 -27.844 1.00 88.50 239 ILE A CA 1
ATOM 1954 C C . ILE A 1 239 ? 13.752 9.371 -27.568 1.00 88.50 239 ILE A C 1
ATOM 1956 O O . ILE A 1 239 ? 12.840 9.029 -26.817 1.00 88.50 239 ILE A O 1
ATOM 1960 N N . PHE A 1 240 ? 14.581 8.480 -28.120 1.00 90.94 240 PHE A N 1
ATOM 1961 C CA . PHE A 1 240 ? 14.489 7.048 -27.848 1.00 90.94 240 PHE A CA 1
ATOM 1962 C C . PHE A 1 240 ? 14.658 6.749 -26.356 1.00 90.94 240 PHE A C 1
ATOM 1964 O O . PHE A 1 240 ? 13.910 5.945 -25.808 1.00 90.94 240 PHE A O 1
ATOM 1971 N N . PHE A 1 241 ? 15.601 7.412 -25.683 1.00 89.19 241 PHE A N 1
ATOM 1972 C CA . PHE A 1 241 ? 15.812 7.234 -24.250 1.00 89.19 241 PHE A CA 1
ATOM 1973 C C . PHE A 1 241 ? 14.603 7.698 -23.425 1.00 89.19 241 PHE A C 1
ATOM 1975 O O . PHE A 1 241 ? 14.155 6.953 -22.557 1.00 89.19 241 PHE A O 1
ATOM 1982 N N . ALA A 1 242 ? 14.015 8.858 -23.746 1.00 89.12 242 ALA A N 1
ATOM 1983 C CA . ALA A 1 242 ? 12.767 9.320 -23.125 1.00 89.12 242 ALA A CA 1
ATOM 1984 C C . ALA A 1 242 ? 11.632 8.301 -23.298 1.00 89.12 242 ALA A C 1
ATOM 1986 O O . ALA A 1 242 ? 10.999 7.894 -22.326 1.00 89.12 242 ALA A O 1
ATOM 1987 N N . SER A 1 243 ? 11.424 7.826 -24.528 1.00 90.12 243 SER A N 1
ATOM 1988 C CA . SER A 1 243 ? 10.394 6.833 -24.836 1.00 90.12 243 SER A CA 1
ATOM 1989 C C . SER A 1 243 ? 10.650 5.486 -24.149 1.00 90.12 243 SER A C 1
ATOM 1991 O O . SER A 1 243 ? 9.712 4.860 -23.663 1.00 90.12 243 SER A O 1
ATOM 1993 N N . THR A 1 244 ? 11.915 5.067 -24.039 1.00 92.81 244 THR A N 1
ATOM 1994 C CA . THR A 1 244 ? 12.311 3.849 -23.315 1.00 92.81 244 THR A CA 1
ATOM 1995 C C . THR A 1 244 ? 11.988 3.959 -21.831 1.00 92.81 244 THR A C 1
ATOM 1997 O O . THR A 1 244 ? 11.485 3.001 -21.257 1.00 92.81 244 THR A O 1
ATOM 2000 N N . ILE A 1 245 ? 12.254 5.113 -21.211 1.00 92.44 245 ILE A N 1
ATOM 2001 C CA . ILE A 1 245 ? 11.933 5.344 -19.798 1.00 92.44 245 ILE A CA 1
ATOM 2002 C C . ILE A 1 245 ? 10.424 5.292 -19.572 1.00 92.44 245 ILE A C 1
ATOM 2004 O O . ILE A 1 245 ? 9.990 4.596 -18.662 1.00 92.44 245 ILE A O 1
ATOM 2008 N N . LEU A 1 246 ? 9.626 5.964 -20.408 1.00 90.62 246 LEU A N 1
ATOM 2009 C CA . LEU A 1 246 ? 8.163 5.929 -20.292 1.00 90.62 246 LEU A CA 1
ATOM 2010 C C . LEU A 1 246 ? 7.612 4.509 -20.478 1.00 90.62 246 LEU A C 1
ATOM 2012 O O . LEU A 1 246 ? 6.774 4.065 -19.699 1.00 90.62 246 LEU A O 1
ATOM 2016 N N . PHE A 1 247 ? 8.118 3.772 -21.469 1.00 93.44 247 PHE A N 1
ATOM 2017 C CA . PHE A 1 247 ? 7.747 2.375 -21.686 1.00 93.44 247 PHE A CA 1
ATOM 2018 C C . PHE A 1 247 ? 8.105 1.501 -20.481 1.00 93.44 247 PHE A C 1
ATOM 2020 O O . PHE A 1 247 ? 7.261 0.762 -19.978 1.00 93.44 247 PHE A O 1
ATOM 2027 N N . LEU A 1 248 ? 9.338 1.620 -19.984 1.00 92.75 248 LEU A N 1
ATOM 2028 C CA . LEU A 1 248 ? 9.800 0.866 -18.827 1.00 92.75 248 LEU A CA 1
ATOM 2029 C C . LEU A 1 248 ? 8.979 1.209 -17.581 1.00 92.75 248 LEU A C 1
ATOM 2031 O O . LEU A 1 248 ? 8.623 0.305 -16.840 1.00 92.75 248 LEU A O 1
ATOM 2035 N N . GLN A 1 249 ? 8.636 2.480 -17.371 1.00 91.00 249 GLN A N 1
ATOM 2036 C CA . GLN A 1 249 ? 7.780 2.906 -16.267 1.00 91.00 249 GLN A CA 1
ATOM 2037 C C . GLN A 1 249 ? 6.404 2.237 -16.339 1.00 91.00 249 GLN A C 1
ATOM 2039 O O . GLN A 1 249 ? 5.970 1.670 -15.343 1.00 91.00 249 GLN A O 1
ATOM 2044 N N . VAL A 1 250 ? 5.731 2.262 -17.496 1.00 90.12 250 VAL A N 1
ATOM 2045 C CA . VAL A 1 250 ? 4.417 1.611 -17.663 1.00 90.12 250 VAL A CA 1
ATOM 2046 C C . VAL A 1 250 ? 4.507 0.114 -17.361 1.00 90.12 250 VAL A C 1
ATOM 2048 O O . VAL A 1 250 ? 3.660 -0.418 -16.648 1.00 90.12 250 VAL A O 1
ATOM 2051 N N . VAL A 1 251 ? 5.555 -0.554 -17.848 1.00 89.31 251 VAL A N 1
ATOM 2052 C CA . VAL A 1 251 ? 5.775 -1.987 -17.609 1.00 89.31 251 VAL A CA 1
ATOM 2053 C C . VAL A 1 251 ? 6.094 -2.281 -16.140 1.00 89.31 251 VAL A C 1
ATOM 2055 O O . VAL A 1 251 ? 5.547 -3.228 -15.584 1.00 89.31 251 VAL A O 1
ATOM 2058 N N . LEU A 1 252 ? 6.951 -1.486 -15.495 1.00 87.69 252 LEU A N 1
ATOM 2059 C CA . LEU A 1 252 ? 7.349 -1.690 -14.098 1.00 87.69 252 LEU A CA 1
ATOM 2060 C C . LEU A 1 252 ? 6.215 -1.387 -13.118 1.00 87.69 252 LEU A C 1
ATOM 2062 O O . LEU A 1 252 ? 6.016 -2.154 -12.184 1.00 87.69 252 LEU A O 1
ATOM 2066 N N . VAL A 1 253 ? 5.466 -0.301 -13.332 1.00 84.50 253 VAL A N 1
ATOM 2067 C CA . VAL A 1 253 ? 4.296 0.028 -12.503 1.00 84.50 253 VAL A CA 1
ATOM 2068 C C . VAL A 1 253 ? 3.248 -1.073 -12.629 1.00 84.50 253 VAL A C 1
ATOM 2070 O O . VAL A 1 253 ? 2.739 -1.538 -11.617 1.00 84.50 253 VAL A O 1
ATOM 2073 N N . PHE A 1 254 ? 2.999 -1.576 -13.840 1.00 81.38 254 PHE A N 1
ATOM 2074 C CA . PHE A 1 254 ? 2.109 -2.719 -14.028 1.00 81.38 254 PHE A CA 1
ATOM 2075 C C . PHE A 1 254 ? 2.613 -3.984 -13.331 1.00 81.38 254 PHE A C 1
ATOM 2077 O O . PHE A 1 254 ? 1.845 -4.621 -12.623 1.00 81.38 254 PHE A O 1
ATOM 2084 N N . LEU A 1 255 ? 3.899 -4.325 -13.473 1.00 80.62 255 LEU A N 1
ATOM 2085 C CA . LEU A 1 255 ? 4.522 -5.449 -12.759 1.00 80.62 255 LEU A CA 1
ATOM 2086 C C . LEU A 1 255 ? 4.461 -5.303 -11.234 1.00 80.62 255 LEU A C 1
ATOM 2088 O O . LEU A 1 255 ? 4.602 -6.300 -10.543 1.00 80.62 255 LEU A O 1
ATOM 2092 N N . TYR A 1 256 ? 4.292 -4.096 -10.703 1.00 81.56 256 TYR A N 1
ATOM 2093 C CA . TYR A 1 256 ? 4.087 -3.879 -9.276 1.00 81.56 256 TYR A CA 1
ATOM 2094 C C . TYR A 1 256 ? 2.604 -3.999 -8.889 1.00 81.56 256 TYR A C 1
ATOM 2096 O O . TYR A 1 256 ? 2.280 -4.650 -7.903 1.00 81.56 256 TYR A O 1
ATOM 2104 N N . GLU A 1 257 ? 1.698 -3.410 -9.675 1.00 74.75 257 GLU A N 1
ATOM 2105 C CA . GLU A 1 257 ? 0.256 -3.377 -9.385 1.00 74.75 257 GLU A CA 1
ATOM 2106 C C . GLU A 1 257 ? -0.458 -4.716 -9.653 1.00 74.75 257 GLU A C 1
ATOM 2108 O O . GLU A 1 257 ? -1.375 -5.073 -8.916 1.00 74.75 257 GLU A O 1
ATOM 2113 N N . ILE A 1 258 ? -0.071 -5.459 -10.698 1.00 71.44 258 ILE A N 1
ATOM 2114 C CA . ILE A 1 258 ? -0.726 -6.719 -11.103 1.00 71.44 258 ILE A CA 1
ATOM 2115 C C . ILE A 1 258 ? -0.166 -7.946 -10.398 1.00 71.44 258 ILE A C 1
ATOM 2117 O O . ILE A 1 258 ? -0.734 -9.029 -10.510 1.00 71.44 258 ILE A O 1
ATOM 2121 N N . LEU A 1 259 ? 0.994 -7.807 -9.761 1.00 69.81 259 LEU A N 1
ATOM 2122 C CA . LEU A 1 259 ? 1.751 -8.917 -9.210 1.00 69.81 259 LEU A CA 1
ATOM 2123 C C . LEU A 1 259 ? 1.650 -8.850 -7.686 1.00 69.81 259 LEU A C 1
ATOM 2125 O O . LEU A 1 259 ? 2.594 -8.430 -7.013 1.00 69.81 259 LEU A O 1
ATOM 2129 N N . PRO A 1 260 ? 0.482 -9.218 -7.120 1.00 63.66 260 PRO A N 1
ATOM 2130 C CA . PRO A 1 260 ? 0.324 -9.269 -5.682 1.00 63.66 260 PRO A CA 1
ATOM 2131 C C . PRO A 1 260 ? 1.346 -10.268 -5.145 1.00 63.66 260 PRO A C 1
ATOM 2133 O O . PRO A 1 260 ? 1.503 -11.373 -5.671 1.00 63.66 260 PRO A O 1
ATOM 2136 N N . MET A 1 261 ? 2.051 -9.872 -4.086 1.00 61.47 261 MET A N 1
ATOM 2137 C CA . MET A 1 261 ? 3.022 -10.720 -3.382 1.00 61.47 261 MET A CA 1
ATOM 2138 C C . MET A 1 261 ? 2.463 -12.120 -3.079 1.00 61.47 261 MET A C 1
ATOM 2140 O O . MET A 1 261 ? 3.204 -13.098 -3.102 1.00 61.47 261 MET A O 1
ATOM 2144 N N . GLU A 1 262 ? 1.149 -12.222 -2.881 1.00 70.06 262 GLU A N 1
ATOM 2145 C CA . GLU A 1 262 ? 0.403 -13.461 -2.658 1.00 70.06 262 GLU A CA 1
ATOM 2146 C C . GLU A 1 262 ? 0.495 -14.446 -3.835 1.00 70.06 262 GLU A C 1
ATOM 2148 O O . GLU A 1 262 ? 0.747 -15.628 -3.620 1.00 70.06 262 GLU A O 1
ATOM 2153 N N . TRP A 1 263 ? 0.390 -13.984 -5.088 1.00 71.44 263 TRP A N 1
ATOM 2154 C CA . TRP A 1 263 ? 0.510 -14.865 -6.258 1.00 71.44 263 TRP A CA 1
ATOM 2155 C C . TRP A 1 263 ? 1.935 -15.378 -6.431 1.00 71.44 263 TRP A C 1
ATOM 2157 O O . TRP A 1 263 ? 2.134 -16.551 -6.743 1.00 71.44 263 TRP A O 1
ATOM 2167 N N . PHE A 1 264 ? 2.941 -14.528 -6.196 1.00 71.56 264 PHE A N 1
ATOM 2168 C CA . PHE A 1 264 ? 4.327 -14.992 -6.177 1.00 71.56 264 PHE A CA 1
ATOM 2169 C C . PHE A 1 264 ? 4.552 -16.010 -5.069 1.00 71.56 264 PHE A C 1
ATOM 2171 O O . PHE A 1 264 ? 5.224 -17.002 -5.329 1.00 71.56 264 PHE A O 1
ATOM 2178 N N . ALA A 1 265 ? 3.995 -15.793 -3.876 1.00 75.44 265 ALA A N 1
ATOM 2179 C CA . ALA A 1 265 ? 4.115 -16.721 -2.760 1.00 75.44 265 ALA A CA 1
ATOM 2180 C C . ALA A 1 265 ? 3.463 -18.073 -3.077 1.00 75.44 265 ALA A C 1
ATOM 2182 O O . ALA A 1 265 ? 4.088 -19.104 -2.839 1.00 75.44 265 ALA A O 1
ATOM 2183 N N . GLU A 1 266 ? 2.273 -18.083 -3.680 1.00 81.56 266 GLU A N 1
ATOM 2184 C CA . GLU A 1 266 ? 1.562 -19.320 -4.013 1.00 81.56 266 GLU A CA 1
ATOM 2185 C C . GLU A 1 266 ? 2.233 -20.065 -5.178 1.00 81.56 266 GLU A C 1
ATOM 2187 O O . GLU A 1 266 ? 2.468 -21.272 -5.095 1.00 81.56 266 GLU A O 1
ATOM 2192 N N . ILE A 1 267 ? 2.673 -19.344 -6.219 1.00 81.25 267 ILE A N 1
ATOM 2193 C CA . ILE A 1 267 ? 3.481 -19.921 -7.303 1.00 81.25 267 ILE A CA 1
ATOM 2194 C C . ILE A 1 267 ? 4.789 -20.475 -6.741 1.00 81.25 267 ILE A C 1
ATOM 2196 O O . ILE A 1 267 ? 5.123 -21.614 -7.047 1.00 81.25 267 ILE A O 1
ATOM 2200 N N . PHE A 1 268 ? 5.516 -19.733 -5.895 1.00 79.31 268 PHE A N 1
ATOM 2201 C CA . PHE A 1 268 ? 6.741 -20.228 -5.257 1.00 79.31 268 PHE A CA 1
ATOM 2202 C C . PHE A 1 268 ? 6.471 -21.427 -4.356 1.00 79.31 268 PHE A C 1
ATOM 2204 O O . PHE A 1 268 ? 7.281 -22.348 -4.333 1.00 79.31 268 PHE A O 1
ATOM 2211 N N . ARG A 1 269 ? 5.352 -21.454 -3.633 1.00 82.88 269 ARG A N 1
ATOM 2212 C CA . ARG A 1 269 ? 4.962 -22.580 -2.780 1.00 82.88 269 ARG A CA 1
ATOM 2213 C C . ARG A 1 269 ? 4.746 -23.841 -3.612 1.00 82.88 269 ARG A C 1
ATOM 2215 O O . ARG A 1 269 ? 5.289 -24.885 -3.259 1.00 82.88 269 ARG A O 1
ATOM 2222 N N . VAL A 1 270 ? 4.039 -23.738 -4.739 1.00 83.88 270 VAL A N 1
ATOM 2223 C CA . VAL A 1 270 ? 3.862 -24.841 -5.701 1.00 83.88 270 VAL A CA 1
ATOM 2224 C C . VAL A 1 270 ? 5.194 -25.220 -6.362 1.00 83.88 270 VAL A C 1
ATOM 2226 O O . VAL A 1 270 ? 5.503 -26.399 -6.509 1.00 83.88 270 VAL A O 1
ATOM 2229 N N . LEU A 1 271 ? 6.032 -24.242 -6.707 1.00 81.56 271 LEU A N 1
ATOM 2230 C CA . LEU A 1 271 ? 7.361 -24.473 -7.283 1.00 81.56 271 LEU A CA 1
ATOM 2231 C C . LEU A 1 271 ? 8.285 -25.218 -6.305 1.00 81.56 271 LEU A C 1
ATOM 2233 O O . LEU A 1 271 ? 9.080 -26.064 -6.710 1.00 81.56 271 LEU A O 1
ATOM 2237 N N . MET A 1 272 ? 8.173 -24.906 -5.013 1.00 80.62 272 MET A N 1
ATOM 2238 C CA . MET A 1 272 ? 8.983 -25.474 -3.936 1.00 80.62 272 MET A CA 1
ATOM 2239 C C . MET A 1 272 ? 8.415 -26.783 -3.374 1.00 80.62 272 MET A C 1
ATOM 2241 O O . MET A 1 272 ? 9.156 -27.501 -2.698 1.00 80.62 272 MET A O 1
ATOM 2245 N N . SER A 1 273 ? 7.148 -27.116 -3.647 1.00 86.31 273 SER A N 1
ATOM 2246 C CA . SER A 1 273 ? 6.542 -28.390 -3.231 1.00 86.31 273 SER A CA 1
ATOM 2247 C C . SER A 1 273 ? 7.109 -29.573 -4.022 1.00 86.31 273 SER A C 1
ATOM 2249 O O . SER A 1 273 ? 7.265 -30.669 -3.483 1.00 86.31 273 SER A O 1
ATOM 2251 N N . VAL A 1 274 ? 7.506 -29.346 -5.277 1.00 88.94 274 VAL A N 1
ATOM 2252 C CA . VAL A 1 274 ? 8.142 -30.358 -6.124 1.00 88.94 274 VAL A CA 1
ATOM 2253 C C . VAL A 1 274 ? 9.651 -30.369 -5.871 1.00 88.94 274 VAL A C 1
ATOM 2255 O O . VAL A 1 274 ? 10.363 -29.421 -6.207 1.00 88.94 274 VAL A O 1
ATOM 2258 N N . SER A 1 275 ? 10.176 -31.472 -5.326 1.00 86.56 275 SER A N 1
ATOM 2259 C CA . SER A 1 275 ? 11.593 -31.576 -4.937 1.00 86.56 275 SER A CA 1
ATOM 2260 C C . SER A 1 275 ? 12.566 -31.289 -6.089 1.00 86.56 275 SER A C 1
ATOM 2262 O O . SER A 1 275 ? 13.586 -30.640 -5.877 1.00 86.56 275 SER A O 1
ATOM 2264 N N . ILE A 1 276 ? 12.239 -31.707 -7.318 1.00 87.88 276 ILE A N 1
ATOM 2265 C CA . ILE A 1 276 ? 13.069 -31.463 -8.512 1.00 87.88 276 ILE A CA 1
ATOM 2266 C C . ILE A 1 276 ? 13.146 -29.964 -8.839 1.00 87.88 276 ILE A C 1
ATOM 2268 O O . ILE A 1 276 ? 14.235 -29.448 -9.090 1.00 87.88 276 ILE A O 1
ATOM 2272 N N . LEU A 1 277 ? 12.015 -29.250 -8.801 1.00 85.25 277 LEU A N 1
ATOM 2273 C CA . LEU A 1 277 ? 11.991 -27.813 -9.076 1.00 85.25 277 LEU A CA 1
ATOM 2274 C C . LEU A 1 277 ? 12.695 -27.017 -7.981 1.00 85.25 277 LEU A C 1
ATOM 2276 O O . LEU A 1 277 ? 13.421 -26.084 -8.304 1.00 85.25 277 LEU A O 1
ATOM 2280 N N . LYS A 1 278 ? 12.574 -27.420 -6.712 1.00 86.12 278 LYS A N 1
ATOM 2281 C CA . LYS A 1 278 ? 13.331 -26.811 -5.608 1.00 86.12 278 LYS A CA 1
ATOM 2282 C C . LYS A 1 278 ? 14.841 -26.837 -5.866 1.00 86.12 278 LYS A C 1
ATOM 2284 O O . LYS A 1 278 ? 15.506 -25.811 -5.718 1.00 86.12 278 LYS A O 1
ATOM 2289 N N . TYR A 1 279 ? 15.388 -27.981 -6.284 1.00 89.06 279 TYR A N 1
ATOM 2290 C CA . TYR A 1 279 ? 16.808 -28.075 -6.637 1.00 89.06 279 TYR A CA 1
ATOM 2291 C C . TYR A 1 279 ? 17.148 -27.254 -7.885 1.00 89.06 279 TYR A C 1
ATOM 2293 O O . TYR A 1 279 ? 18.178 -26.581 -7.903 1.00 89.06 279 TYR A O 1
ATOM 2301 N N . LEU A 1 280 ? 16.279 -27.250 -8.900 1.00 88.56 280 LEU A N 1
ATOM 2302 C CA . LEU A 1 280 ? 16.476 -26.465 -10.121 1.00 88.56 280 LEU A CA 1
ATOM 2303 C C . LEU A 1 280 ? 16.494 -24.960 -9.829 1.00 88.56 280 LEU A C 1
ATOM 2305 O O . LEU A 1 280 ? 17.374 -24.266 -10.320 1.00 88.56 280 LEU A O 1
ATOM 2309 N N . VAL A 1 281 ? 15.589 -24.454 -8.992 1.00 87.69 281 VAL A N 1
ATOM 2310 C CA . VAL A 1 281 ? 15.562 -23.042 -8.584 1.00 87.69 281 VAL A CA 1
ATOM 2311 C C . VAL A 1 281 ? 16.803 -22.701 -7.764 1.00 87.69 281 VAL A C 1
ATOM 2313 O O . VAL A 1 281 ? 17.467 -21.706 -8.052 1.00 87.69 281 VAL A O 1
ATOM 2316 N N . TYR A 1 282 ? 17.172 -23.541 -6.791 1.00 87.62 282 TYR A N 1
ATOM 2317 C CA . TYR A 1 282 ? 18.331 -23.285 -5.935 1.00 87.62 282 TYR A CA 1
ATOM 2318 C C . TYR A 1 282 ? 19.643 -23.273 -6.734 1.00 87.62 282 TYR A C 1
ATOM 2320 O O . TYR A 1 282 ? 20.337 -22.258 -6.762 1.00 87.62 282 TYR A O 1
ATOM 2328 N N . TYR A 1 283 ? 19.959 -24.348 -7.459 1.00 90.62 283 TYR A N 1
ATOM 2329 C CA . TYR A 1 283 ? 21.192 -24.424 -8.250 1.00 90.62 283 TYR A CA 1
ATOM 2330 C C . TYR A 1 283 ? 21.141 -23.555 -9.513 1.00 90.62 283 TYR A C 1
ATOM 2332 O O . TYR A 1 283 ? 22.150 -22.965 -9.901 1.00 90.62 283 TYR A O 1
ATOM 2340 N N . GLY A 1 284 ? 19.969 -23.416 -10.132 1.00 90.88 284 GLY A N 1
ATOM 2341 C CA . GLY A 1 284 ? 19.754 -22.539 -11.280 1.00 90.88 284 GLY A CA 1
ATOM 2342 C C . GLY A 1 284 ? 19.979 -21.073 -10.930 1.00 90.88 284 GLY A C 1
ATOM 2343 O O . GLY A 1 284 ? 20.608 -20.364 -11.712 1.00 90.88 284 GLY A O 1
ATOM 2344 N N . SER A 1 285 ? 19.571 -20.627 -9.736 1.00 87.75 285 SER A N 1
ATOM 2345 C CA . SER A 1 285 ? 19.832 -19.255 -9.279 1.00 87.75 285 SER A CA 1
ATOM 2346 C C . SER A 1 285 ? 21.333 -18.949 -9.205 1.00 87.75 285 SER A C 1
ATOM 2348 O O . SER A 1 285 ? 21.766 -17.895 -9.671 1.00 87.75 285 SER A O 1
ATOM 2350 N N . VAL A 1 286 ? 22.152 -19.899 -8.736 1.00 91.75 286 VAL A N 1
ATOM 2351 C CA . VAL A 1 286 ? 23.617 -19.758 -8.691 1.00 91.75 286 VAL A CA 1
ATOM 2352 C C . VAL A 1 286 ? 24.193 -19.618 -10.101 1.00 91.75 286 VAL A C 1
ATOM 2354 O O . VAL A 1 286 ? 25.001 -18.723 -10.354 1.00 91.75 286 VAL A O 1
ATOM 2357 N N . VAL A 1 287 ? 23.747 -20.453 -11.045 1.00 93.00 287 VAL A N 1
ATOM 2358 C CA . VAL A 1 287 ? 24.180 -20.368 -12.450 1.00 93.00 287 VAL A CA 1
ATOM 2359 C C . VAL A 1 287 ? 23.773 -19.030 -13.069 1.00 93.00 287 VAL A C 1
ATOM 2361 O O . VAL A 1 287 ? 24.596 -18.392 -13.723 1.00 93.00 287 VAL A O 1
ATOM 2364 N N . VAL A 1 288 ? 22.544 -18.564 -12.830 1.00 92.06 288 VAL A N 1
ATOM 2365 C CA . VAL A 1 288 ? 22.056 -17.265 -13.320 1.00 92.06 288 VAL A CA 1
ATOM 2366 C C . VAL A 1 288 ? 22.917 -16.122 -12.785 1.00 92.06 288 VAL A C 1
ATOM 2368 O O . VAL A 1 288 ? 23.317 -15.256 -13.561 1.00 92.06 288 VAL A O 1
ATOM 2371 N N . VAL A 1 289 ? 23.272 -16.140 -11.497 1.00 92.69 289 VAL A N 1
ATOM 2372 C CA . VAL A 1 289 ? 24.161 -15.133 -10.897 1.00 92.69 289 VAL A CA 1
ATOM 2373 C C . VAL A 1 289 ? 25.543 -15.156 -11.554 1.00 92.69 289 VAL A C 1
ATOM 2375 O O . VAL A 1 289 ? 26.054 -14.098 -11.924 1.00 92.69 289 VAL A O 1
ATOM 2378 N N . ILE A 1 290 ? 26.132 -16.337 -11.766 1.00 93.44 290 ILE A N 1
ATOM 2379 C CA . ILE A 1 290 ? 27.437 -16.472 -12.433 1.00 93.44 290 ILE A CA 1
ATOM 2380 C C . ILE A 1 290 ? 27.372 -15.953 -13.873 1.00 93.44 290 ILE A C 1
ATOM 2382 O O . ILE A 1 290 ? 28.266 -15.226 -14.300 1.00 93.44 290 ILE A O 1
ATOM 2386 N N . VAL A 1 291 ? 26.321 -16.284 -14.624 1.00 94.06 291 VAL A N 1
ATOM 2387 C CA . VAL A 1 291 ? 26.157 -15.838 -16.016 1.00 94.06 291 VAL A CA 1
ATOM 2388 C C . VAL A 1 291 ? 25.922 -14.331 -16.090 1.00 94.06 291 VAL A C 1
ATOM 2390 O O . VAL A 1 291 ? 26.509 -13.673 -16.947 1.00 94.06 291 VAL A O 1
ATOM 2393 N N . LEU A 1 292 ? 25.115 -13.762 -15.191 1.00 89.88 292 LEU A N 1
ATOM 2394 C CA . LEU A 1 292 ? 24.861 -12.322 -15.155 1.00 89.88 292 LEU A CA 1
ATOM 2395 C C . LEU A 1 292 ? 26.117 -11.546 -14.759 1.00 89.88 292 LEU A C 1
ATOM 2397 O O . LEU A 1 292 ? 26.563 -10.680 -15.512 1.00 89.88 292 LEU A O 1
ATOM 2401 N N . LEU A 1 293 ? 26.725 -11.870 -13.616 1.00 88.75 293 LEU A N 1
ATOM 2402 C CA . LEU A 1 293 ? 27.916 -11.167 -13.133 1.00 88.75 293 LEU A CA 1
ATOM 2403 C C . LEU A 1 293 ? 29.123 -11.426 -14.040 1.00 88.75 293 LEU A C 1
ATOM 2405 O O . LEU A 1 293 ? 29.799 -10.483 -14.453 1.00 88.75 293 LEU A O 1
ATOM 2409 N N . GLY A 1 294 ? 29.358 -12.682 -14.420 1.00 91.00 294 GLY A N 1
ATOM 2410 C CA . GLY A 1 294 ? 30.414 -13.061 -15.357 1.00 91.00 294 GLY A CA 1
ATOM 2411 C C . GLY A 1 294 ? 30.212 -12.440 -16.738 1.00 91.00 294 GLY A C 1
ATOM 2412 O O . GLY A 1 294 ? 31.169 -11.955 -17.339 1.00 91.00 294 GLY A O 1
ATOM 2413 N N . GLY A 1 295 ? 28.968 -12.363 -17.216 1.00 88.75 295 GLY A N 1
ATOM 2414 C CA . GLY A 1 295 ? 28.604 -11.699 -18.466 1.00 88.75 295 GLY A CA 1
ATOM 2415 C C . GLY A 1 295 ? 28.865 -10.193 -18.437 1.00 88.75 295 GLY A C 1
ATOM 2416 O O . GLY A 1 295 ? 29.428 -9.654 -19.393 1.00 88.75 295 GLY A O 1
ATOM 2417 N N . ILE A 1 296 ? 28.532 -9.513 -17.334 1.00 83.12 296 ILE A N 1
ATOM 2418 C CA . ILE A 1 296 ? 28.838 -8.088 -17.131 1.00 83.12 296 ILE A CA 1
ATOM 2419 C C . ILE A 1 296 ? 30.354 -7.863 -17.133 1.00 83.12 296 ILE A C 1
ATOM 2421 O O . ILE A 1 296 ? 30.841 -6.999 -17.868 1.00 83.12 296 ILE A O 1
ATOM 2425 N N . VAL A 1 297 ? 31.112 -8.658 -16.371 1.00 87.38 297 VAL A N 1
ATOM 2426 C CA . VAL A 1 297 ? 32.580 -8.563 -16.320 1.00 87.38 297 VAL A CA 1
ATOM 2427 C C . VAL A 1 297 ? 33.186 -8.808 -17.702 1.00 87.38 297 VAL A C 1
ATOM 2429 O O . VAL A 1 297 ? 33.986 -7.996 -18.170 1.00 87.38 297 VAL A O 1
ATOM 2432 N N . TYR A 1 298 ? 32.756 -9.862 -18.400 1.00 89.69 298 TYR A N 1
ATOM 2433 C CA . TYR A 1 298 ? 33.195 -10.165 -19.764 1.00 89.69 298 TYR A CA 1
ATOM 2434 C C . TYR A 1 298 ? 32.901 -9.009 -20.726 1.00 89.69 298 TYR A C 1
ATOM 2436 O O . TYR A 1 298 ? 33.752 -8.616 -21.530 1.00 89.69 298 TYR A O 1
ATOM 2444 N N . TYR A 1 299 ? 31.708 -8.422 -20.639 1.00 84.56 299 TYR A N 1
ATOM 2445 C CA . TYR A 1 299 ? 31.314 -7.298 -21.478 1.00 84.56 299 TYR A CA 1
ATOM 2446 C C . TYR A 1 299 ? 32.162 -6.047 -21.207 1.00 84.56 299 TYR A C 1
ATOM 2448 O O . TYR A 1 299 ? 32.600 -5.391 -22.158 1.00 84.56 299 TYR A O 1
ATOM 2456 N N . ILE A 1 300 ? 32.449 -5.736 -19.938 1.00 77.00 300 ILE A N 1
ATOM 2457 C CA . ILE A 1 300 ? 33.338 -4.630 -19.552 1.00 77.00 300 ILE A CA 1
ATOM 2458 C C . ILE A 1 300 ? 34.750 -4.880 -20.088 1.00 77.00 300 ILE A C 1
ATOM 2460 O O . ILE A 1 300 ? 35.304 -4.012 -20.767 1.00 77.00 300 ILE A O 1
ATOM 2464 N N . GLN A 1 301 ? 35.305 -6.072 -19.862 1.00 79.19 301 GLN A N 1
ATOM 2465 C CA . GLN A 1 301 ? 36.624 -6.458 -20.369 1.00 79.19 301 GLN A CA 1
ATOM 2466 C C . GLN A 1 301 ? 36.704 -6.304 -21.891 1.00 79.19 301 GLN A C 1
ATOM 2468 O O . GLN A 1 301 ? 37.603 -5.645 -22.409 1.00 79.19 301 GLN A O 1
ATOM 2473 N N . LYS A 1 302 ? 35.709 -6.808 -22.625 1.00 80.12 302 LYS A N 1
ATOM 2474 C CA . LYS A 1 302 ? 35.706 -6.754 -24.090 1.00 80.12 302 LYS A CA 1
ATOM 2475 C C . LYS A 1 302 ? 35.483 -5.350 -24.652 1.00 80.12 302 LYS A C 1
ATOM 2477 O O . LYS A 1 302 ? 36.027 -5.024 -25.704 1.00 80.12 302 LYS A O 1
ATOM 2482 N N . LYS A 1 303 ? 34.650 -4.521 -24.014 1.00 73.06 303 LYS A N 1
ATOM 2483 C CA . LYS A 1 303 ? 34.219 -3.234 -24.590 1.00 73.06 303 LYS A CA 1
ATOM 2484 C C . LYS A 1 303 ? 35.034 -2.038 -24.104 1.00 73.06 303 LYS A C 1
ATOM 2486 O O . LYS A 1 303 ? 35.213 -1.094 -24.882 1.00 73.06 303 LYS A O 1
ATOM 2491 N N . VAL A 1 304 ? 35.510 -2.072 -22.857 1.00 70.19 304 VAL A N 1
ATOM 2492 C CA . VAL A 1 304 ? 36.294 -0.997 -22.226 1.00 70.19 304 VAL A CA 1
ATOM 2493 C C . VAL A 1 304 ? 37.795 -1.244 -22.376 1.00 70.19 304 VAL A C 1
ATOM 2495 O O . VAL A 1 304 ? 38.517 -0.299 -22.690 1.00 70.19 304 VAL A O 1
ATOM 2498 N N . TYR A 1 305 ? 38.247 -2.495 -22.235 1.00 69.69 305 TYR A N 1
ATOM 2499 C CA . TYR A 1 305 ? 39.668 -2.866 -22.254 1.00 69.69 305 TYR A CA 1
ATOM 2500 C C . TYR A 1 305 ? 40.148 -3.462 -23.587 1.00 69.69 305 TYR A C 1
ATOM 2502 O O . TYR A 1 305 ? 41.194 -4.102 -23.628 1.00 69.69 305 TYR A O 1
ATOM 2510 N N . ASP A 1 306 ? 39.433 -3.233 -24.697 1.00 76.75 306 ASP A N 1
ATOM 2511 C CA . ASP A 1 306 ? 39.947 -3.599 -26.024 1.00 76.75 306 ASP A CA 1
ATOM 2512 C C . ASP A 1 306 ? 41.287 -2.871 -26.260 1.00 76.75 306 ASP A C 1
ATOM 2514 O O . ASP A 1 306 ? 41.295 -1.633 -26.348 1.00 76.75 306 ASP A O 1
ATOM 2518 N N . PRO A 1 307 ? 42.417 -3.599 -26.379 1.00 73.38 307 PRO A N 1
ATOM 2519 C CA . PRO A 1 307 ? 43.750 -3.004 -26.428 1.00 73.38 307 PRO A CA 1
ATOM 2520 C C . PRO A 1 307 ? 43.896 -2.007 -27.579 1.00 73.38 307 PRO A C 1
ATOM 2522 O O . PRO A 1 307 ? 44.616 -1.021 -27.446 1.00 73.38 307 PRO A O 1
ATOM 2525 N N . LYS A 1 308 ? 43.154 -2.187 -28.681 1.00 78.12 308 LYS A N 1
ATOM 2526 C CA . LYS A 1 308 ? 43.171 -1.257 -29.821 1.00 78.12 308 LYS A CA 1
ATOM 2527 C C . LYS A 1 308 ? 42.498 0.073 -29.486 1.00 78.12 308 LYS A C 1
ATOM 2529 O O . LYS A 1 308 ? 42.982 1.132 -29.880 1.00 78.12 308 LYS A O 1
ATOM 2534 N N . ARG A 1 309 ? 41.381 0.037 -28.752 1.00 74.06 309 ARG A N 1
ATOM 2535 C CA . ARG A 1 309 ? 40.648 1.247 -28.335 1.00 74.06 309 ARG A CA 1
ATOM 2536 C C . ARG A 1 309 ? 41.374 1.992 -27.230 1.00 74.06 309 ARG A C 1
ATOM 2538 O O . ARG A 1 309 ? 41.384 3.222 -27.238 1.00 74.06 309 ARG A O 1
ATOM 2545 N N . VAL A 1 310 ? 41.976 1.247 -26.307 1.00 77.94 310 VAL A N 1
ATOM 2546 C CA . VAL A 1 310 ? 42.835 1.798 -25.261 1.00 77.94 310 VAL A CA 1
ATOM 2547 C C . VAL A 1 310 ? 44.029 2.486 -25.919 1.00 77.94 310 VAL A C 1
ATOM 2549 O O . VAL A 1 310 ? 44.188 3.689 -25.739 1.00 77.94 310 VAL A O 1
ATOM 2552 N N . ALA A 1 311 ? 44.772 1.798 -26.792 1.00 78.62 311 ALA A N 1
ATOM 2553 C CA . ALA A 1 311 ? 45.903 2.396 -27.499 1.00 78.62 311 ALA A CA 1
ATOM 2554 C C . ALA A 1 311 ? 45.514 3.656 -28.282 1.00 78.62 311 ALA A C 1
ATOM 2556 O O . ALA A 1 311 ? 46.189 4.674 -28.168 1.00 78.62 311 ALA A O 1
ATOM 2557 N N . TYR A 1 312 ? 44.385 3.638 -28.993 1.00 81.38 312 TYR A N 1
ATOM 2558 C CA . TYR A 1 312 ? 43.883 4.821 -29.693 1.00 81.38 312 TYR A CA 1
ATOM 2559 C C . TYR A 1 312 ? 43.595 6.002 -28.750 1.00 81.38 312 TYR A C 1
ATOM 2561 O O . TYR A 1 312 ? 43.957 7.135 -29.060 1.00 81.38 312 TYR A O 1
ATOM 2569 N N . ARG A 1 313 ? 42.966 5.759 -27.589 1.00 79.94 313 ARG A N 1
ATOM 2570 C CA . ARG A 1 313 ? 42.656 6.808 -26.602 1.00 79.94 313 ARG A CA 1
ATOM 2571 C C . ARG A 1 313 ? 43.926 7.402 -25.994 1.00 79.94 313 ARG A C 1
ATOM 2573 O O . ARG A 1 313 ? 44.045 8.618 -25.936 1.00 79.94 313 ARG A O 1
ATOM 2580 N N . TYR A 1 314 ? 44.876 6.556 -25.598 1.00 80.88 314 TYR A N 1
ATOM 2581 C CA . TYR A 1 314 ? 46.155 7.012 -25.053 1.00 80.88 314 TYR A CA 1
ATOM 2582 C C . TYR A 1 314 ? 46.964 7.788 -26.101 1.00 80.88 314 TYR A C 1
ATOM 2584 O O . TYR A 1 314 ? 47.451 8.871 -25.796 1.00 80.88 314 TYR A O 1
ATOM 2592 N N . LEU A 1 315 ? 47.031 7.313 -27.350 1.00 80.69 315 LEU A N 1
ATOM 2593 C CA . LEU A 1 315 ? 47.722 8.025 -28.432 1.00 80.69 315 LEU A CA 1
ATOM 2594 C C . LEU A 1 315 ? 47.075 9.375 -28.763 1.00 80.69 315 LEU A C 1
ATOM 2596 O O . LEU A 1 315 ? 47.795 10.327 -29.045 1.00 80.69 315 LEU A O 1
ATOM 2600 N N . LYS A 1 316 ? 45.741 9.477 -28.692 1.00 80.31 316 LYS A N 1
ATOM 2601 C CA . LYS A 1 316 ? 45.020 10.748 -28.867 1.00 80.31 316 LYS A CA 1
ATOM 2602 C C . LYS A 1 316 ? 45.426 11.791 -27.821 1.00 80.31 316 LYS A C 1
ATOM 2604 O O . LYS A 1 316 ? 45.522 12.968 -28.148 1.00 80.31 316 LYS A O 1
ATOM 2609 N N . ASP A 1 317 ? 45.688 11.350 -26.595 1.00 81.88 317 ASP A N 1
ATOM 2610 C CA . ASP A 1 317 ? 46.111 12.210 -25.488 1.00 81.88 317 ASP A CA 1
ATOM 2611 C C . ASP A 1 317 ? 47.647 12.352 -25.409 1.00 81.88 317 ASP A C 1
ATOM 2613 O O . ASP A 1 317 ? 48.170 12.775 -24.379 1.00 81.88 317 ASP A O 1
ATOM 2617 N N . ASN A 1 318 ? 48.380 11.988 -26.474 1.00 82.12 318 ASN A N 1
ATOM 2618 C CA . ASN A 1 318 ? 49.847 11.951 -26.536 1.00 82.12 318 ASN A CA 1
ATOM 2619 C C . ASN A 1 318 ? 50.487 11.129 -25.407 1.00 82.12 318 ASN A C 1
ATOM 2621 O O . ASN A 1 318 ? 51.501 11.519 -24.841 1.00 82.12 318 ASN A O 1
ATOM 2625 N N . LYS A 1 319 ? 49.913 9.975 -25.064 1.00 84.62 319 LYS A N 1
ATOM 2626 C CA . LYS A 1 319 ? 50.431 9.065 -24.034 1.00 84.62 319 LYS A CA 1
ATOM 2627 C C . LYS A 1 319 ? 50.803 7.709 -24.615 1.00 84.62 319 LYS A C 1
ATOM 2629 O O . LYS A 1 319 ? 50.194 7.223 -25.567 1.00 84.62 319 LYS A O 1
ATOM 2634 N N . CYS A 1 320 ? 51.793 7.064 -24.008 1.00 82.62 320 CYS A N 1
ATOM 2635 C CA . CYS A 1 320 ? 52.195 5.712 -24.362 1.00 82.62 320 CYS A CA 1
ATOM 2636 C C . CYS A 1 320 ? 51.071 4.709 -24.024 1.00 82.62 320 CYS A C 1
ATOM 2638 O O . CYS A 1 320 ? 50.672 4.641 -22.860 1.00 82.62 320 CYS A O 1
ATOM 2640 N N . PRO A 1 321 ? 50.618 3.871 -24.979 1.00 82.31 321 PRO A N 1
ATOM 2641 C CA . PRO A 1 321 ? 49.599 2.838 -24.748 1.00 82.31 321 PRO A CA 1
ATOM 2642 C C . PRO A 1 321 ? 49.943 1.804 -23.673 1.00 82.31 321 PRO A C 1
ATOM 2644 O O . PRO A 1 321 ? 49.048 1.159 -23.142 1.00 82.31 321 PRO A O 1
ATOM 2647 N N . ASN A 1 322 ? 51.235 1.618 -23.385 1.00 82.38 322 ASN A N 1
ATOM 2648 C CA . ASN A 1 322 ? 51.719 0.574 -22.484 1.00 82.38 322 ASN A CA 1
ATOM 2649 C C . ASN A 1 322 ? 51.921 1.072 -21.045 1.00 82.38 322 ASN A C 1
ATOM 2651 O O . ASN A 1 322 ? 51.569 0.376 -20.103 1.00 82.38 322 ASN A O 1
ATOM 2655 N N . CYS A 1 323 ? 52.497 2.266 -20.864 1.00 81.75 323 CYS A N 1
ATOM 2656 C CA . CYS A 1 323 ? 52.861 2.787 -19.538 1.00 81.75 323 CYS A CA 1
ATOM 2657 C C . CYS A 1 323 ? 52.184 4.116 -19.164 1.00 81.75 323 CYS A C 1
ATOM 2659 O O . CYS A 1 323 ? 52.421 4.628 -18.071 1.00 81.75 323 CYS A O 1
ATOM 2661 N N . GLY A 1 324 ? 51.389 4.707 -20.064 1.00 81.19 324 GLY A N 1
ATOM 2662 C CA . GLY A 1 324 ? 50.666 5.960 -19.830 1.00 81.19 324 GLY A CA 1
ATOM 2663 C C . GLY A 1 324 ? 51.533 7.223 -19.755 1.00 81.19 324 GLY A C 1
ATOM 2664 O O . GLY A 1 324 ? 51.003 8.288 -19.452 1.00 81.19 324 GLY A O 1
ATOM 2665 N N . PHE A 1 325 ? 52.840 7.125 -20.017 1.00 83.81 325 PHE A N 1
ATOM 2666 C CA . PHE A 1 325 ? 53.765 8.263 -20.003 1.00 83.81 325 PHE A CA 1
ATOM 2667 C C . PHE A 1 325 ? 53.485 9.221 -21.167 1.00 83.81 325 PHE A C 1
ATOM 2669 O O . PHE A 1 325 ? 53.198 8.754 -22.270 1.00 83.81 325 PHE A O 1
ATOM 2676 N N . ASN A 1 326 ? 53.577 10.532 -20.934 1.00 83.25 326 ASN A N 1
ATOM 2677 C CA . ASN A 1 326 ? 53.410 11.532 -21.988 1.00 83.25 326 ASN A CA 1
ATOM 2678 C C . ASN A 1 326 ? 54.540 11.387 -23.018 1.00 83.25 326 ASN A C 1
ATOM 2680 O O . ASN A 1 326 ? 55.710 11.304 -22.662 1.00 83.25 326 ASN A O 1
ATOM 2684 N N . LEU A 1 327 ? 54.176 11.312 -24.290 1.00 81.00 327 LEU A N 1
ATOM 2685 C CA . LEU A 1 327 ? 55.083 11.195 -25.418 1.00 81.00 327 LEU A CA 1
ATOM 2686 C C . LEU A 1 327 ? 55.302 12.582 -26.012 1.00 81.00 327 LEU A C 1
ATOM 2688 O O . LEU A 1 327 ? 54.347 13.235 -26.438 1.00 81.00 327 LEU A O 1
ATOM 2692 N N . GLU A 1 328 ? 56.555 13.002 -26.109 1.00 72.62 328 GLU A N 1
ATOM 2693 C CA . GLU A 1 328 ? 56.905 14.156 -26.927 1.00 72.62 328 GLU A CA 1
ATOM 2694 C C . GLU A 1 328 ? 56.862 13.761 -28.412 1.00 72.62 328 GLU A C 1
ATOM 2696 O O . GLU A 1 328 ? 57.223 12.646 -28.802 1.00 72.62 328 GLU A O 1
ATOM 2701 N N . LEU A 1 329 ? 56.355 14.661 -29.265 1.00 59.78 329 LEU A N 1
ATOM 2702 C CA . LEU A 1 329 ? 55.907 14.359 -30.634 1.00 59.78 329 LEU A CA 1
ATOM 2703 C C . LEU A 1 329 ? 56.987 13.770 -31.571 1.00 59.78 329 LEU A C 1
ATOM 2705 O O . LEU A 1 329 ? 56.638 13.320 -32.665 1.00 59.78 329 LEU A O 1
ATOM 2709 N N . ALA A 1 330 ? 58.262 13.718 -31.183 1.00 59.75 330 ALA A N 1
ATOM 2710 C CA . ALA A 1 330 ? 59.376 13.293 -32.033 1.00 59.75 330 ALA A CA 1
ATOM 2711 C C . ALA A 1 330 ? 59.937 11.886 -31.734 1.00 59.75 330 ALA A C 1
ATOM 2713 O O . ALA A 1 330 ? 60.660 11.344 -32.569 1.00 59.75 330 ALA A O 1
ATOM 2714 N N . GLU A 1 331 ? 59.598 11.255 -30.607 1.00 71.69 331 GLU A N 1
ATOM 2715 C CA . GLU A 1 331 ? 60.287 10.026 -30.187 1.00 71.69 331 GLU A CA 1
ATOM 2716 C C . GLU A 1 331 ? 59.751 8.752 -30.870 1.00 71.69 331 GLU A C 1
ATOM 2718 O O . GLU A 1 331 ? 58.543 8.542 -31.033 1.00 71.69 331 GLU A O 1
ATOM 2723 N N . VAL A 1 332 ? 60.674 7.878 -31.291 1.00 81.94 332 VAL A N 1
ATOM 2724 C CA . VAL A 1 332 ? 60.377 6.568 -31.909 1.00 81.94 332 VAL A CA 1
ATOM 2725 C C . VAL A 1 332 ? 60.119 5.495 -30.844 1.00 81.94 332 VAL A C 1
ATOM 2727 O O . VAL A 1 332 ? 59.308 4.589 -31.059 1.00 81.94 332 VAL A O 1
ATOM 2730 N N . TYR A 1 333 ? 60.758 5.633 -29.683 1.00 84.75 333 TYR A N 1
ATOM 2731 C CA . TYR A 1 333 ? 60.648 4.755 -28.522 1.00 84.75 333 TYR A CA 1
ATOM 2732 C C . TYR A 1 333 ? 60.141 5.548 -27.321 1.00 84.75 333 TYR A C 1
ATOM 2734 O O . TYR A 1 333 ? 60.399 6.737 -27.215 1.00 84.75 333 TYR A O 1
ATOM 2742 N N . CYS A 1 334 ? 59.426 4.898 -26.407 1.00 84.06 334 CYS A N 1
ATOM 2743 C CA . CYS A 1 334 ? 59.002 5.541 -25.167 1.00 84.06 334 CYS A CA 1
ATOM 2744 C C . CYS A 1 334 ? 60.164 5.620 -24.165 1.00 84.06 334 CYS A C 1
ATOM 2746 O O . CYS A 1 334 ? 60.651 4.573 -23.734 1.00 84.06 334 CYS A O 1
ATOM 2748 N N . ALA A 1 335 ? 60.517 6.825 -23.705 1.00 82.00 335 ALA A N 1
ATOM 2749 C CA . ALA A 1 335 ? 61.577 7.050 -22.714 1.00 82.00 335 ALA A CA 1
ATOM 2750 C C . ALA A 1 335 ? 61.405 6.270 -21.391 1.00 82.00 335 ALA A C 1
ATOM 2752 O O . ALA A 1 335 ? 62.388 5.919 -20.747 1.00 82.00 335 ALA A O 1
ATOM 2753 N N . LYS A 1 336 ? 60.164 5.956 -20.985 1.00 83.56 336 LYS A N 1
ATOM 2754 C CA . LYS A 1 336 ? 59.886 5.247 -19.722 1.00 83.56 336 LYS A CA 1
ATOM 2755 C C . LYS A 1 336 ? 59.890 3.720 -19.842 1.00 83.56 336 LYS A C 1
ATOM 2757 O O . LYS A 1 336 ? 60.304 3.044 -18.910 1.00 83.56 336 LYS A O 1
ATOM 2762 N N . CYS A 1 337 ? 59.356 3.159 -20.931 1.00 84.50 337 CYS A N 1
ATOM 2763 C CA . CYS A 1 337 ? 59.157 1.703 -21.052 1.00 84.50 337 CYS A CA 1
ATOM 2764 C C . CYS A 1 337 ? 59.908 1.050 -22.217 1.00 84.50 337 CYS A C 1
ATOM 2766 O O . CYS A 1 337 ? 59.771 -0.152 -22.419 1.00 84.50 337 CYS A O 1
ATOM 2768 N N . GLY A 1 338 ? 60.636 1.825 -23.025 1.00 83.62 338 GLY A N 1
ATOM 2769 C CA . GLY A 1 338 ? 61.421 1.323 -24.156 1.00 83.62 338 GLY A CA 1
ATOM 2770 C C . GLY A 1 338 ? 60.601 0.765 -25.324 1.00 83.62 338 GLY A C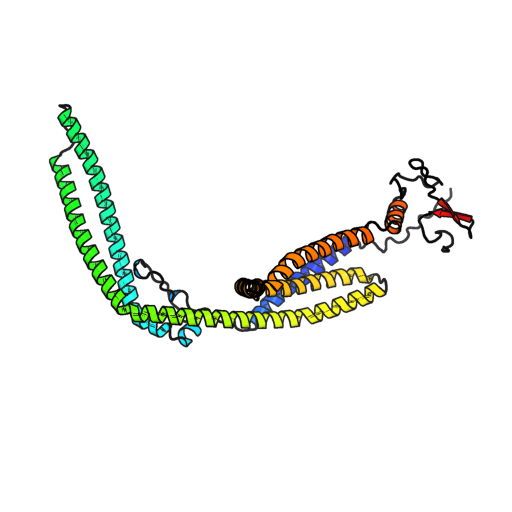 1
ATOM 2771 O O . GLY A 1 338 ? 61.173 0.341 -26.323 1.00 83.62 338 GLY A O 1
ATOM 2772 N N . ARG A 1 339 ? 59.263 0.763 -25.252 1.00 86.25 339 ARG A N 1
ATOM 2773 C CA . ARG A 1 339 ? 58.411 0.249 -26.333 1.00 86.25 339 ARG A CA 1
ATOM 2774 C C . ARG A 1 339 ? 58.495 1.151 -27.562 1.00 86.25 339 ARG A C 1
ATOM 2776 O O . ARG A 1 339 ? 58.382 2.372 -27.446 1.00 86.25 339 ARG A O 1
ATOM 2783 N N . GLN A 1 340 ? 58.623 0.541 -28.739 1.00 86.69 340 GLN A N 1
ATOM 2784 C CA . GLN A 1 340 ? 58.557 1.251 -30.012 1.00 86.69 340 GLN A CA 1
ATOM 2785 C C . GLN A 1 340 ? 57.135 1.771 -30.253 1.00 86.69 340 GLN A C 1
ATOM 2787 O O . GLN A 1 340 ? 56.180 0.999 -30.342 1.00 86.69 340 GLN A O 1
ATOM 2792 N N . VAL A 1 341 ? 57.002 3.090 -30.360 1.00 85.62 341 VAL A N 1
ATOM 2793 C CA . VAL A 1 341 ? 55.719 3.775 -30.550 1.00 85.62 341 VAL A CA 1
ATOM 2794 C C . VAL A 1 341 ? 55.476 4.077 -32.028 1.00 85.62 341 VAL A C 1
ATOM 2796 O O . VAL A 1 341 ? 54.339 3.973 -32.494 1.00 85.62 341 VAL A O 1
ATOM 2799 N N . LYS A 1 342 ? 56.535 4.403 -32.784 1.00 86.31 342 LYS A N 1
ATOM 2800 C CA . LYS A 1 342 ? 56.469 4.730 -34.215 1.00 86.31 342 LYS A CA 1
ATOM 2801 C C . LYS A 1 342 ? 57.329 3.782 -35.052 1.00 86.31 342 LYS A C 1
ATOM 2803 O O . LYS A 1 342 ? 58.433 3.411 -34.669 1.00 86.31 342 LYS A O 1
ATOM 2808 N N . THR A 1 343 ? 56.841 3.420 -36.231 1.00 87.75 343 THR A N 1
ATOM 2809 C CA . THR A 1 343 ? 57.557 2.624 -37.234 1.00 87.75 343 THR A CA 1
ATOM 2810 C C . THR A 1 343 ? 57.391 3.242 -38.620 1.00 87.75 343 THR A C 1
ATOM 2812 O O . THR A 1 343 ? 56.447 3.995 -38.862 1.00 87.75 343 THR A O 1
ATOM 2815 N N . LYS A 1 344 ? 58.310 2.964 -39.548 1.00 88.12 344 LYS A N 1
ATOM 2816 C CA . LYS A 1 344 ? 58.211 3.475 -40.923 1.00 88.12 344 LYS A CA 1
ATOM 2817 C C . LYS A 1 344 ? 57.130 2.707 -41.680 1.00 88.12 344 LYS A C 1
ATOM 2819 O O . LYS A 1 344 ? 57.106 1.480 -41.680 1.00 88.12 344 LYS A O 1
ATOM 2824 N N . CYS A 1 345 ? 56.238 3.425 -42.353 1.00 87.06 345 CYS A N 1
ATOM 2825 C CA . CYS A 1 345 ? 55.257 2.810 -43.237 1.00 87.06 345 CYS A CA 1
ATOM 2826 C C . CYS A 1 345 ? 55.958 2.178 -44.448 1.00 87.06 345 CYS A C 1
ATOM 2828 O O . CYS A 1 345 ? 56.752 2.836 -45.118 1.00 87.06 345 CYS A O 1
ATOM 2830 N N . LEU A 1 346 ? 55.604 0.937 -44.786 1.00 85.44 346 LEU A N 1
ATOM 2831 C CA . LEU A 1 346 ? 56.182 0.215 -45.927 1.00 85.44 346 LEU A CA 1
ATOM 2832 C C . LEU A 1 346 ? 55.920 0.900 -47.280 1.00 85.44 346 LEU A C 1
ATOM 2834 O O . LEU A 1 346 ? 56.684 0.703 -48.218 1.00 85.44 346 LEU A O 1
ATOM 2838 N N . LYS A 1 347 ? 54.854 1.707 -47.392 1.00 87.94 347 LYS A N 1
ATOM 2839 C CA . LYS A 1 347 ? 54.446 2.344 -48.656 1.00 87.94 347 LYS A CA 1
ATOM 2840 C C . LYS A 1 347 ? 54.939 3.781 -48.804 1.00 87.94 347 LYS A C 1
ATOM 2842 O O . LYS A 1 347 ? 55.511 4.113 -49.832 1.00 87.94 347 LYS A O 1
ATOM 2847 N N . CYS A 1 348 ? 54.718 4.634 -47.802 1.00 87.19 348 CYS A N 1
ATOM 2848 C CA . CYS A 1 348 ? 55.088 6.055 -47.874 1.00 87.19 348 CYS A CA 1
ATOM 2849 C C . CYS A 1 348 ? 56.371 6.406 -47.111 1.00 87.19 348 CYS A C 1
ATOM 2851 O O . CYS A 1 348 ? 56.764 7.566 -47.110 1.00 87.19 348 CYS A O 1
ATOM 2853 N N . LYS A 1 349 ? 57.004 5.438 -46.430 1.00 86.81 349 LYS A N 1
ATOM 2854 C CA . LYS A 1 349 ? 58.217 5.597 -45.601 1.00 86.81 349 LYS A CA 1
ATOM 2855 C C . LYS A 1 349 ? 58.112 6.596 -44.432 1.00 86.81 349 LYS A C 1
ATOM 2857 O O . LYS A 1 349 ? 59.034 6.656 -43.622 1.00 86.81 349 LYS A O 1
ATOM 2862 N N . ASN A 1 350 ? 56.984 7.293 -44.273 1.00 85.62 350 ASN A N 1
ATOM 2863 C CA . ASN A 1 350 ? 56.701 8.172 -43.136 1.00 85.62 350 ASN A CA 1
ATOM 2864 C C . ASN A 1 350 ? 56.466 7.386 -41.838 1.00 85.62 350 ASN A C 1
ATOM 2866 O O . ASN A 1 350 ? 56.053 6.222 -41.862 1.00 85.62 350 ASN A O 1
ATOM 2870 N N . LEU A 1 351 ? 56.707 8.036 -40.696 1.00 85.75 351 LEU A N 1
ATOM 2871 C CA . LEU A 1 351 ? 56.495 7.454 -39.370 1.00 85.75 351 LEU A CA 1
ATOM 2872 C C . LEU A 1 351 ? 54.994 7.282 -39.083 1.00 85.75 351 LEU A C 1
ATOM 2874 O O . LEU A 1 351 ? 54.216 8.230 -39.148 1.00 85.75 351 LEU A O 1
ATOM 2878 N N . LYS A 1 352 ? 54.594 6.061 -38.737 1.00 86.88 352 LYS A N 1
ATOM 2879 C CA . LYS A 1 352 ? 53.241 5.655 -38.347 1.00 86.88 352 LYS A CA 1
ATOM 2880 C C . LYS A 1 352 ? 53.291 5.049 -36.944 1.00 86.88 352 LYS A C 1
ATOM 2882 O O . LYS A 1 352 ? 54.248 4.362 -36.607 1.00 86.88 352 LYS A O 1
ATOM 2887 N N . TYR A 1 353 ? 52.251 5.251 -36.145 1.00 86.12 353 TYR A N 1
ATOM 2888 C CA . TYR A 1 353 ? 52.111 4.575 -34.855 1.00 86.12 353 TYR A CA 1
ATOM 2889 C C . TYR A 1 353 ? 51.863 3.069 -35.019 1.00 86.12 353 TYR A C 1
ATOM 2891 O O . TYR A 1 353 ? 51.028 2.665 -35.829 1.00 86.12 353 TYR A O 1
ATOM 2899 N N . VAL A 1 354 ? 52.565 2.249 -34.233 1.00 84.44 354 VAL A N 1
ATOM 2900 C CA . VAL A 1 354 ? 52.519 0.775 -34.331 1.00 84.44 354 VAL A CA 1
ATOM 2901 C C . VAL A 1 354 ? 51.118 0.223 -34.040 1.00 84.44 354 VAL A C 1
ATOM 2903 O O . VAL A 1 354 ? 50.646 -0.661 -34.751 1.00 84.44 354 VAL A O 1
ATOM 2906 N N . ASP A 1 355 ? 50.419 0.787 -33.053 1.00 82.50 355 ASP A N 1
ATOM 2907 C CA . ASP A 1 355 ? 49.107 0.293 -32.611 1.00 82.50 355 ASP A CA 1
ATOM 2908 C C . ASP A 1 355 ? 47.926 0.795 -33.485 1.00 82.50 355 ASP A C 1
ATOM 2910 O O . ASP A 1 355 ? 46.770 0.433 -33.252 1.00 82.50 355 ASP A O 1
ATOM 2914 N N . LEU A 1 356 ? 48.189 1.612 -34.517 1.00 82.19 356 LEU A N 1
ATOM 2915 C CA . LEU A 1 356 ? 47.181 2.134 -35.449 1.00 82.19 356 LEU A CA 1
ATOM 2916 C C . LEU A 1 356 ? 47.082 1.263 -36.710 1.00 82.19 356 LEU A C 1
ATOM 2918 O O . LEU A 1 356 ? 48.072 0.963 -37.374 1.00 82.19 356 LEU A O 1
ATOM 2922 N N . ALA A 1 357 ? 45.860 0.901 -37.107 1.00 83.25 357 ALA A N 1
ATOM 2923 C CA . ALA A 1 357 ? 45.645 0.031 -38.265 1.00 83.25 357 ALA A CA 1
ATOM 2924 C C . ALA A 1 357 ? 46.015 0.694 -39.604 1.00 83.25 357 ALA A C 1
ATOM 2926 O O . ALA A 1 357 ? 46.490 0.002 -40.496 1.00 83.25 357 ALA A O 1
ATOM 2927 N N . TYR A 1 358 ? 45.883 2.016 -39.737 1.00 85.19 358 TYR A N 1
ATOM 2928 C CA . TYR A 1 358 ? 46.072 2.749 -40.997 1.00 85.19 358 TYR A CA 1
ATOM 2929 C C . TYR A 1 358 ? 47.104 3.866 -40.851 1.00 85.19 358 TYR A C 1
ATOM 2931 O O . TYR A 1 358 ? 47.247 4.455 -39.778 1.00 85.19 358 TYR A O 1
ATOM 2939 N N . CYS A 1 359 ? 47.865 4.136 -41.912 1.00 84.00 359 CYS A N 1
ATOM 2940 C CA . CYS A 1 359 ? 48.834 5.226 -41.930 1.00 84.00 359 CYS A CA 1
ATOM 2941 C C . CYS A 1 359 ? 48.123 6.586 -42.039 1.00 84.00 359 CYS A C 1
ATOM 2943 O O . CYS A 1 359 ? 47.358 6.765 -42.986 1.00 84.00 359 CYS A O 1
ATOM 2945 N N . PRO A 1 360 ? 48.420 7.567 -41.166 1.00 80.94 360 PRO A N 1
ATOM 2946 C CA . PRO A 1 360 ? 47.797 8.891 -41.241 1.00 80.94 360 PRO A CA 1
ATOM 2947 C C . PRO A 1 360 ? 48.193 9.667 -42.508 1.00 80.94 360 PRO A C 1
ATOM 2949 O O . PRO A 1 360 ? 47.444 10.519 -42.958 1.00 80.94 360 PRO A O 1
ATOM 2952 N N . PHE A 1 361 ? 49.341 9.347 -43.117 1.00 83.75 361 PHE A N 1
ATOM 2953 C CA . PHE A 1 361 ? 49.849 10.058 -44.296 1.00 83.75 361 PHE A CA 1
ATOM 2954 C C . PHE A 1 361 ? 49.370 9.489 -45.634 1.00 83.75 361 PHE A C 1
ATOM 2956 O O . PHE A 1 361 ? 49.307 10.218 -46.613 1.00 83.75 361 PHE A O 1
ATOM 2963 N N . CYS A 1 362 ? 49.101 8.182 -45.720 1.00 85.50 362 CYS A N 1
ATOM 2964 C CA . CYS A 1 362 ? 48.733 7.542 -46.992 1.00 85.50 362 CYS A CA 1
ATOM 2965 C C . CYS A 1 362 ? 47.433 6.732 -46.945 1.00 85.50 362 CYS A C 1
ATOM 2967 O O . CYS A 1 362 ? 47.060 6.141 -47.957 1.00 85.50 362 CYS A O 1
ATOM 2969 N N . GLY A 1 363 ? 46.779 6.626 -45.783 1.00 82.25 363 GLY A N 1
ATOM 2970 C CA . GLY A 1 363 ? 45.518 5.899 -45.589 1.00 82.25 363 GLY A CA 1
ATOM 2971 C C . GLY A 1 363 ? 45.595 4.376 -45.762 1.00 82.25 363 GLY A C 1
ATOM 2972 O O . GLY A 1 363 ? 44.622 3.675 -45.500 1.00 82.25 363 GLY A O 1
ATOM 2973 N N . LYS A 1 364 ? 46.739 3.826 -46.184 1.00 82.31 364 LYS A N 1
ATOM 2974 C CA . LYS A 1 364 ? 46.937 2.383 -46.385 1.00 82.31 364 LYS A CA 1
ATOM 2975 C C . LYS A 1 364 ? 47.308 1.703 -45.057 1.00 82.31 364 LYS A C 1
ATOM 2977 O O . LYS A 1 364 ? 47.889 2.347 -44.179 1.00 82.31 364 LYS A O 1
ATOM 2982 N N . LYS A 1 365 ? 46.933 0.424 -44.905 1.00 76.62 365 LYS A N 1
ATOM 2983 C CA . LYS A 1 365 ? 47.312 -0.396 -43.740 1.00 76.62 365 LYS A CA 1
ATOM 2984 C C . LYS A 1 365 ? 48.826 -0.477 -43.596 1.00 76.62 365 LYS A C 1
ATOM 2986 O O . LYS A 1 365 ? 49.492 -0.702 -44.632 1.00 76.62 365 LYS A O 1
#

Radius of gyration: 42.13 Å; chains: 1; bounding box: 94×65×120 Å

Secondary structure (DSSP, 8-state):
-----------TTS--HHHHHHHHHHHHHHHHHHHHHHHHHHHSSPPPPPPPGGG--TTTTT----PPP---HHHHHTTHHHHHHHHHHHHHHHHHHHHHHHHHHHHHHHHHHHHHHHHHHHHHHHHHHHTTPPPSS-HHHHHHHHHHHHHHHHHHHHHHHHHHHHHHHHHHHHHHHHHHHHHHHHHHHHHHHHHHHHHHHHHHHHHHHHHHHHHHHHHHHHHHHHHTT-TTHHHHHHHHHHHHHHHHHHHHHHHHHS--HHHHHHHHHHHHHSHHHHHHHHHHHHHHHHHHHHHHHHHHHHHH--HHHHHHHHHHTTB-TTT-PBPPTT-SB-TTT--B-EEE-TTT-SEEETT-SS-TTT---

pLDDT: mean 86.31, std 11.63, range [34.31, 97.19]